Protein AF-0000000081037893 (afdb_homodimer)

Radius of gyration: 41.11 Å; Cα contacts (8 Å, |Δi|>4): 309; chains: 2; bounding box: 49×208×47 Å

Foldseek 3Di:
DQPQFWDDWDKDDDPAQKIWIWTWGADPVGWIKIKIKIWGQDPVRDIDIDIDIGTRVCVVVVVVVVVVVVVVVVVVVVVVVVVVVVVPPPPPPPPPPDPPPDPPPPCPPPPVPPPPDDDD/DQPQFWDDWDKDDDPAQKIWIWTWGADPVGWIKIKIKIWGQDPVRDIDIDIDIGTRVCVVVVVVVVVVVVVVVVVVVVVVVVVVVVVVPPPPPPPPPPPPPPPDDDDPVPPPPPPDDPPD

Structure (mmCIF, N/CA/C/O backbone):
data_AF-0000000081037893-model_v1
#
loop_
_entity.id
_entity.type
_entity.pdbx_description
1 polymer 'Uncharacterized protein'
#
loop_
_atom_site.group_PDB
_atom_site.id
_atom_site.type_symbol
_atom_site.label_atom_id
_atom_site.label_alt_id
_atom_site.label_comp_id
_atom_site.label_asym_id
_atom_site.label_entity_id
_atom_site.label_seq_id
_atom_site.pdbx_PDB_ins_code
_atom_site.Cartn_x
_atom_site.Cartn_y
_atom_site.Cartn_z
_atom_site.occupancy
_atom_site.B_iso_or_equiv
_atom_site.auth_seq_id
_atom_site.auth_comp_id
_atom_site.auth_asym_id
_atom_site.auth_atom_id
_atom_site.pdbx_PDB_model_num
ATOM 1 N N . MET A 1 1 ? 4.414 2.291 23.469 1 30.8 1 MET A N 1
ATOM 2 C CA . MET A 1 1 ? 4.348 3.744 23.328 1 30.8 1 MET A CA 1
ATOM 3 C C . MET A 1 1 ? 4.543 4.16 21.875 1 30.8 1 MET A C 1
ATOM 5 O O . MET A 1 1 ? 5.461 3.678 21.203 1 30.8 1 MET A O 1
ATOM 9 N N . GLY A 1 2 ? 3.551 4.484 21.078 1 44.28 2 GLY A N 1
ATOM 10 C CA . GLY A 1 2 ? 3.809 4.953 19.719 1 44.28 2 GLY A CA 1
ATOM 11 C C . GLY A 1 2 ? 4.914 5.992 19.656 1 44.28 2 GLY A C 1
ATOM 12 O O . GLY A 1 2 ? 5.125 6.746 20.609 1 44.28 2 GLY A O 1
ATOM 13 N N . GLU A 1 3 ? 6.086 5.695 19.219 1 54.44 3 GLU A N 1
ATOM 14 C CA . GLU A 1 3 ? 7.113 6.73 19.125 1 54.44 3 GLU A CA 1
ATOM 15 C C . GLU A 1 3 ? 6.5 8.086 18.781 1 54.44 3 GLU A C 1
ATOM 17 O O . GLU A 1 3 ? 5.398 8.156 18.234 1 54.44 3 GLU A O 1
ATOM 22 N N . ARG A 1 4 ? 6.973 9.211 19.266 1 65.31 4 ARG A N 1
ATOM 23 C CA . ARG A 1 4 ? 6.441 10.531 18.969 1 65.31 4 ARG A CA 1
ATOM 24 C C . ARG A 1 4 ? 6.07 10.656 17.5 1 65.31 4 ARG A C 1
ATOM 26 O O . ARG A 1 4 ? 6.836 10.242 16.625 1 65.31 4 ARG A O 1
ATOM 33 N N . GLY A 1 5 ? 4.785 10.656 17.297 1 88.81 5 GLY A N 1
ATOM 34 C CA . GLY A 1 5 ? 4.305 10.93 15.945 1 88.81 5 GLY A CA 1
ATOM 35 C C . GLY A 1 5 ? 3.549 9.766 15.336 1 88.81 5 GLY A C 1
ATOM 36 O O . GLY A 1 5 ? 2.922 9.906 14.281 1 88.81 5 GLY A O 1
ATOM 37 N N . GLU A 1 6 ? 3.758 8.531 16.078 1 95.69 6 GLU A N 1
ATOM 38 C CA . GLU A 1 6 ? 2.969 7.41 15.578 1 95.69 6 GLU A CA 1
ATOM 39 C C . GLU A 1 6 ? 1.58 7.387 16.219 1 95.69 6 GLU A C 1
ATOM 41 O O . GLU A 1 6 ? 1.451 7.277 17.438 1 95.69 6 GLU A O 1
ATOM 46 N N . VAL A 1 7 ? 0.557 7.375 15.391 1 97.31 7 VAL A N 1
ATOM 47 C CA . VAL A 1 7 ? -0.834 7.5 15.812 1 97.31 7 VAL A CA 1
ATOM 48 C C . VAL A 1 7 ? -1.487 6.121 15.852 1 97.31 7 VAL A C 1
ATOM 50 O O . VAL A 1 7 ? -2.369 5.867 16.672 1 97.31 7 VAL A O 1
ATOM 53 N N . TYR A 1 8 ? -1.203 5.312 15.023 1 98.12 8 TYR A N 1
ATOM 54 C CA . TYR A 1 8 ? -1.79 3.992 14.828 1 98.12 8 TYR A CA 1
ATOM 55 C C . TYR A 1 8 ? -0.774 3.027 14.227 1 98.12 8 TYR A C 1
ATOM 57 O O . TYR A 1 8 ? 0.026 3.41 13.375 1 98.12 8 TYR A O 1
ATOM 65 N N . SER A 1 9 ? -0.751 1.793 14.68 1 98.62 9 SER A N 1
ATOM 66 C CA . SER A 1 9 ? 0.096 0.743 14.125 1 98.62 9 SER A CA 1
ATOM 67 C C . SER A 1 9 ? -0.577 -0.622 14.227 1 98.62 9 SER A C 1
ATOM 69 O O . SER A 1 9 ? -1.165 -0.955 15.258 1 98.62 9 SER A O 1
ATOM 71 N N . ASP A 1 10 ? -0.542 -1.354 13.172 1 98.56 10 ASP A N 1
ATOM 72 C CA . ASP A 1 10 ? -1.015 -2.736 13.133 1 98.56 10 ASP A CA 1
ATOM 73 C C . ASP A 1 10 ? -0.131 -3.594 12.227 1 98.56 10 ASP A C 1
ATOM 75 O O . ASP A 1 10 ? 0.646 -3.066 11.43 1 98.56 10 ASP A O 1
ATOM 79 N N . LYS A 1 11 ? -0.185 -4.891 12.461 1 98.75 11 LYS A N 1
ATOM 80 C CA . LYS A 1 11 ? 0.64 -5.812 11.68 1 98.75 11 LYS A CA 1
ATOM 81 C C . LYS A 1 11 ? -0.178 -7 11.188 1 98.75 11 LYS A C 1
ATOM 83 O O . LYS A 1 11 ? -1.122 -7.43 11.859 1 98.75 11 LYS A O 1
ATOM 88 N N . LEU A 1 12 ? 0.103 -7.461 10.031 1 98.88 12 LEU A N 1
ATOM 89 C CA . LEU A 1 12 ? -0.442 -8.688 9.469 1 98.88 12 LEU A CA 1
ATOM 90 C C . LEU A 1 12 ? 0.66 -9.719 9.234 1 98.88 12 LEU A C 1
ATOM 92 O O . LEU A 1 12 ? 1.46 -9.578 8.305 1 98.88 12 LEU A O 1
ATOM 96 N N . PHE A 1 13 ? 0.697 -10.766 10.102 1 98.62 13 PHE A N 1
ATOM 97 C CA . PHE A 1 13 ? 1.554 -11.922 9.852 1 98.62 13 PHE A CA 1
ATOM 98 C C . PHE A 1 13 ? 0.928 -12.844 8.812 1 98.62 13 PHE A C 1
ATOM 100 O O . PHE A 1 13 ? -0.281 -13.086 8.836 1 98.62 13 PHE A O 1
ATOM 107 N N . THR A 1 14 ? 1.768 -13.234 7.883 1 98.62 14 THR A N 1
ATOM 108 C CA . THR A 1 14 ? 1.277 -14.172 6.875 1 98.62 14 THR A CA 1
ATOM 109 C C . THR A 1 14 ? 1.948 -15.531 7.027 1 98.62 14 THR A C 1
ATOM 111 O O . THR A 1 14 ? 2.883 -15.688 7.816 1 98.62 14 THR A O 1
ATOM 114 N N . ASN A 1 15 ? 1.412 -16.516 6.336 1 97.12 15 ASN A N 1
ATOM 115 C CA . ASN A 1 15 ? 2.041 -17.828 6.312 1 97.12 15 ASN A CA 1
ATOM 116 C C . ASN A 1 15 ? 3.188 -17.891 5.305 1 97.12 15 ASN A C 1
ATOM 118 O O . ASN A 1 15 ? 3.586 -18.969 4.871 1 97.12 15 ASN A O 1
ATOM 122 N N . SER A 1 16 ? 3.66 -16.75 4.887 1 97.06 16 SER A N 1
ATOM 123 C CA . SER A 1 16 ? 4.797 -16.609 3.979 1 97.06 16 SER A CA 1
ATOM 124 C C . SER A 1 16 ? 5.938 -15.852 4.641 1 97.06 16 SER A C 1
ATOM 126 O O . SER A 1 16 ? 5.922 -15.617 5.852 1 97.06 16 SER A O 1
ATOM 128 N N . ASP A 1 17 ? 6.906 -15.516 3.883 1 98.12 17 ASP A N 1
ATOM 129 C CA . ASP A 1 17 ? 8.078 -14.789 4.367 1 98.12 17 ASP A CA 1
ATOM 130 C C . ASP A 1 17 ? 7.793 -13.297 4.477 1 98.12 17 ASP A C 1
ATOM 132 O O . ASP A 1 17 ? 8.703 -12.5 4.719 1 98.12 17 ASP A O 1
ATOM 136 N N . ARG A 1 18 ? 6.512 -12.961 4.355 1 98.62 18 ARG A N 1
ATOM 137 C CA . ARG A 1 18 ? 6.18 -11.539 4.336 1 98.62 18 ARG A CA 1
ATOM 138 C C . ARG A 1 18 ? 5.34 -11.156 5.551 1 98.62 18 ARG A C 1
ATOM 140 O O . ARG A 1 18 ? 4.477 -11.922 5.98 1 98.62 18 ARG A O 1
ATOM 147 N N . THR A 1 19 ? 5.629 -10.078 6.145 1 98.88 19 THR A N 1
ATOM 148 C CA . THR A 1 19 ? 4.824 -9.375 7.141 1 98.88 19 THR A CA 1
ATOM 149 C C . THR A 1 19 ? 4.488 -7.965 6.668 1 98.88 19 THR A C 1
ATOM 151 O O . THR A 1 19 ? 5.332 -7.285 6.074 1 98.88 19 THR A O 1
ATOM 154 N N . TYR A 1 20 ? 3.223 -7.539 6.891 1 98.94 20 TYR A N 1
ATOM 155 C CA . TYR A 1 20 ? 2.82 -6.195 6.504 1 98.94 20 TYR A CA 1
ATOM 156 C C . TYR A 1 20 ? 2.578 -5.324 7.73 1 98.94 20 TYR A C 1
ATOM 158 O O . TYR A 1 20 ? 2.074 -5.801 8.75 1 98.94 20 TYR A O 1
ATOM 166 N N . PHE A 1 21 ? 2.984 -4.074 7.578 1 98.94 21 PHE A N 1
ATOM 167 C CA . PHE A 1 21 ? 2.74 -3.08 8.617 1 98.94 21 PHE A CA 1
ATOM 168 C C . PHE A 1 21 ? 1.901 -1.928 8.078 1 98.94 21 PHE A C 1
ATOM 170 O O . PHE A 1 21 ? 2.119 -1.464 6.961 1 98.94 21 PHE A O 1
ATOM 177 N N . PHE A 1 22 ? 0.977 -1.531 8.867 1 98.94 22 PHE A N 1
ATOM 178 C CA . PHE A 1 22 ? 0.094 -0.405 8.586 1 98.94 22 PHE A CA 1
ATOM 179 C C . PHE 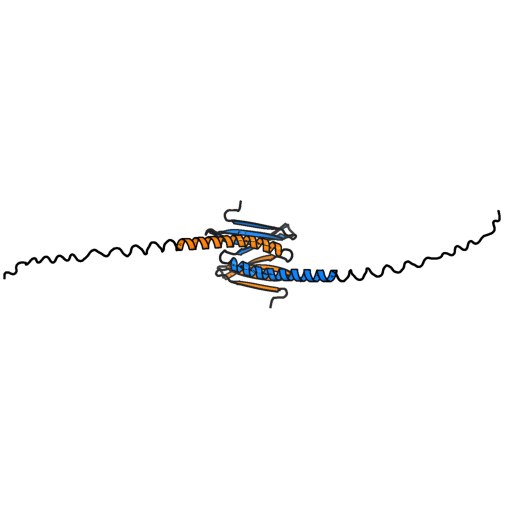A 1 22 ? 0.214 0.66 9.672 1 98.94 22 PHE A C 1
ATOM 181 O O . PHE A 1 22 ? -0.22 0.451 10.805 1 98.94 22 PHE A O 1
ATOM 188 N N . ASN A 1 23 ? 0.806 1.761 9.281 1 98.75 23 ASN A N 1
ATOM 189 C CA . ASN A 1 23 ? 1.076 2.807 10.266 1 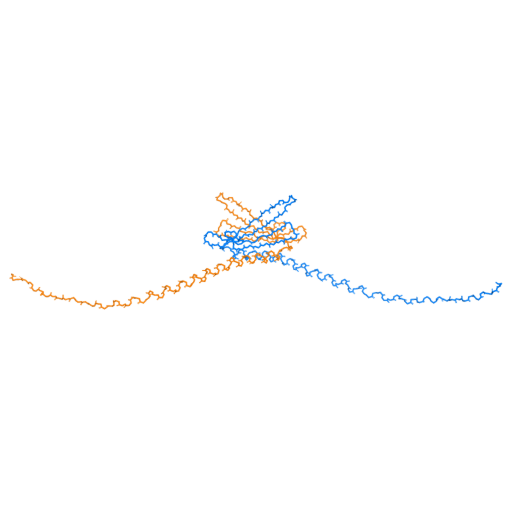98.75 23 ASN A CA 1
ATOM 190 C C . ASN A 1 23 ? 0.415 4.125 9.867 1 98.75 23 ASN A C 1
ATOM 192 O O . ASN A 1 23 ? 0.372 4.477 8.688 1 98.75 23 ASN A O 1
ATOM 196 N N . VAL A 1 24 ? -0.113 4.758 10.844 1 98.88 24 VAL A N 1
ATOM 197 C CA . VAL A 1 24 ? -0.521 6.152 10.695 1 98.88 24 VAL A CA 1
ATOM 198 C C . VAL A 1 24 ? 0.352 7.039 11.578 1 98.88 24 VAL A C 1
ATOM 200 O O . VAL A 1 24 ? 0.516 6.77 12.773 1 98.88 24 VAL A O 1
ATOM 203 N N . LYS A 1 25 ? 0.886 8.008 10.969 1 98.25 25 LYS A N 1
ATOM 204 C CA . LYS A 1 25 ? 1.773 8.93 11.672 1 98.25 25 LYS A CA 1
ATOM 205 C C . LYS A 1 25 ? 1.294 10.375 11.531 1 98.25 25 LYS A C 1
ATOM 207 O O . LYS A 1 25 ? 0.466 10.672 10.664 1 98.25 25 LYS A O 1
ATOM 212 N N . GLU A 1 26 ? 1.78 11.18 12.445 1 97.56 26 GLU A N 1
ATOM 213 C CA . GLU A 1 26 ? 1.481 12.609 12.438 1 97.56 26 GLU A CA 1
ATOM 214 C C . GLU A 1 26 ? 2.723 13.43 12.102 1 97.56 26 GLU A C 1
ATOM 216 O O . GLU A 1 26 ? 3.795 13.211 12.672 1 97.56 26 GLU A O 1
ATOM 221 N N . ASN A 1 27 ? 2.539 14.344 11.141 1 95.19 27 ASN A N 1
ATOM 222 C CA . ASN A 1 27 ? 3.674 15.211 10.828 1 95.19 27 ASN A CA 1
ATOM 223 C C . ASN A 1 27 ? 3.709 16.438 11.727 1 95.19 27 ASN A C 1
ATOM 225 O O . ASN A 1 27 ? 2.91 16.547 12.656 1 95.19 27 ASN A O 1
ATOM 229 N N . ARG A 1 28 ? 4.613 17.312 11.508 1 94.38 28 ARG A N 1
ATOM 230 C CA . ARG A 1 28 ? 4.824 18.469 12.383 1 94.38 28 ARG A CA 1
ATOM 231 C C . ARG A 1 28 ? 3.635 19.422 12.328 1 94.38 28 ARG A C 1
ATOM 233 O O . ARG A 1 28 ? 3.361 20.141 13.289 1 94.38 28 ARG A O 1
ATOM 240 N N . LYS A 1 29 ? 2.924 19.484 11.219 1 93.88 29 LYS A N 1
ATOM 241 C CA . LYS A 1 29 ? 1.782 20.375 11.031 1 93.88 29 LYS A CA 1
ATOM 242 C C . LYS A 1 29 ? 0.524 19.797 11.672 1 93.88 29 LYS A C 1
ATOM 244 O O . LYS A 1 29 ? -0.505 20.469 11.75 1 93.88 29 LYS A O 1
ATOM 249 N N . GLY A 1 30 ? 0.563 18.578 12.008 1 93.94 30 GLY A N 1
ATOM 250 C CA . GLY A 1 30 ? -0.59 17.938 12.617 1 93.94 30 GLY A CA 1
ATOM 251 C C . GLY A 1 30 ? -1.394 17.109 11.641 1 93.94 30 GLY A C 1
ATOM 252 O O . GLY A 1 30 ? -2.451 16.578 11.992 1 93.94 30 GLY A O 1
ATOM 253 N N . ASP A 1 31 ? -0.868 17.062 10.398 1 96.12 31 ASP A N 1
ATOM 254 C CA . ASP A 1 31 ? -1.532 16.219 9.422 1 96.12 31 ASP A CA 1
ATOM 255 C C . ASP A 1 31 ? -1.168 14.75 9.633 1 96.12 31 ASP A C 1
ATOM 257 O O . ASP A 1 31 ? -0.036 14.43 10 1 96.12 31 ASP A O 1
ATOM 261 N N . TYR A 1 32 ? -2.139 13.859 9.352 1 97.88 32 TYR A N 1
ATOM 262 C CA . TYR A 1 32 ? -1.885 12.43 9.422 1 97.88 32 TYR A CA 1
ATOM 263 C C . TYR A 1 32 ? -1.471 11.883 8.062 1 97.88 32 TYR A C 1
ATOM 265 O O . TYR A 1 32 ? -1.873 12.414 7.023 1 97.88 32 TYR A O 1
ATOM 273 N N . PHE A 1 33 ? -0.646 10.867 8.055 1 98.31 33 PHE A N 1
ATOM 274 C CA . PHE A 1 33 ? -0.359 10.18 6.801 1 98.31 33 PHE A CA 1
ATOM 275 C C . PHE A 1 33 ? -0.223 8.68 7.027 1 98.31 33 PHE A C 1
ATOM 277 O O . PHE A 1 33 ? 0.065 8.234 8.141 1 98.31 33 PHE A O 1
ATOM 284 N N . LEU A 1 34 ? -0.446 7.957 6.012 1 98.88 34 LEU A N 1
ATOM 285 C CA . LEU A 1 34 ? -0.428 6.5 5.984 1 98.88 34 LEU A CA 1
ATOM 286 C C . LEU A 1 34 ? 0.923 5.98 5.504 1 98.88 34 LEU A C 1
ATOM 288 O O . LEU A 1 34 ? 1.479 6.492 4.527 1 98.88 34 LEU A O 1
ATOM 292 N N . ASN A 1 35 ? 1.488 5 6.215 1 98.88 35 ASN A N 1
ATOM 293 C CA . ASN A 1 35 ? 2.682 4.254 5.832 1 98.88 35 ASN A CA 1
ATOM 294 C C . ASN A 1 35 ? 2.4 2.756 5.742 1 98.88 35 ASN A C 1
ATOM 296 O O . ASN A 1 35 ? 2.041 2.125 6.738 1 98.88 35 ASN A O 1
ATOM 300 N N . ILE A 1 36 ? 2.457 2.197 4.543 1 98.94 36 ILE A N 1
ATOM 301 C CA . ILE A 1 36 ? 2.281 0.774 4.277 1 98.94 36 ILE A CA 1
ATOM 302 C C . ILE A 1 36 ? 3.643 0.122 4.047 1 98.94 36 ILE A C 1
ATOM 304 O O . ILE A 1 36 ? 4.395 0.536 3.16 1 98.94 36 ILE A O 1
ATOM 308 N N . VAL A 1 37 ? 3.949 -0.919 4.867 1 98.94 37 VAL A N 1
ATOM 309 C CA . VAL A 1 37 ? 5.266 -1.539 4.758 1 98.94 37 VAL A CA 1
ATOM 310 C C . VAL A 1 37 ? 5.113 -3.033 4.48 1 98.94 37 VAL A C 1
ATOM 312 O O . VAL A 1 37 ? 4.281 -3.703 5.102 1 98.94 37 VAL A O 1
ATOM 315 N N . GLU A 1 38 ? 5.816 -3.49 3.529 1 98.94 38 GLU A N 1
ATOM 316 C CA . GLU A 1 38 ? 6.082 -4.914 3.334 1 98.94 38 GLU A CA 1
ATOM 317 C C . GLU A 1 38 ? 7.473 -5.289 3.838 1 98.94 38 GLU A C 1
ATOM 319 O O . GLU A 1 38 ? 8.469 -4.699 3.424 1 98.94 38 GLU A O 1
ATOM 324 N N . SER A 1 39 ? 7.52 -6.227 4.789 1 98.88 39 SER A N 1
ATOM 325 C CA . SER A 1 39 ? 8.781 -6.781 5.273 1 98.88 39 SER A CA 1
ATOM 326 C C . SER A 1 39 ? 8.945 -8.234 4.844 1 98.88 39 SER A C 1
ATOM 328 O O . SER A 1 39 ? 8.195 -9.109 5.289 1 98.88 39 SER A O 1
ATOM 330 N N . LYS A 1 40 ? 9.922 -8.453 4.012 1 98.69 40 LYS A N 1
ATOM 331 C CA . LYS A 1 40 ? 10.18 -9.797 3.482 1 98.69 40 LYS A CA 1
ATOM 332 C C . LYS A 1 40 ? 11.445 -10.391 4.09 1 98.69 40 LYS A C 1
ATOM 334 O O . LYS A 1 40 ? 12.523 -9.812 3.984 1 98.69 40 LYS A O 1
ATOM 339 N N . ARG A 1 41 ? 11.305 -11.469 4.703 1 98.38 41 ARG A N 1
ATOM 340 C CA . ARG A 1 41 ? 12.469 -12.195 5.219 1 98.38 41 ARG A CA 1
ATOM 341 C C . ARG A 1 41 ? 13.164 -12.969 4.105 1 98.38 41 ARG A C 1
ATOM 343 O O . ARG A 1 41 ? 12.539 -13.781 3.418 1 98.38 41 ARG A O 1
ATOM 350 N N . ASN A 1 42 ? 14.477 -12.703 3.922 1 97.56 42 ASN A N 1
ATOM 351 C CA . ASN A 1 42 ? 15.219 -13.422 2.893 1 97.56 42 ASN A CA 1
ATOM 352 C C . ASN A 1 42 ? 15.758 -14.758 3.414 1 97.56 42 ASN A C 1
ATOM 354 O O . ASN A 1 42 ? 15.617 -15.062 4.598 1 97.56 42 ASN A O 1
ATOM 358 N N . VAL A 1 43 ? 16.359 -15.508 2.529 1 95.88 43 VAL A N 1
ATOM 359 C CA . VAL A 1 43 ? 16.844 -16.844 2.838 1 95.88 43 VAL A CA 1
ATOM 360 C C . VAL A 1 43 ? 17.938 -16.766 3.908 1 95.88 43 VAL A C 1
ATOM 362 O O . VAL A 1 43 ? 18.062 -17.672 4.738 1 95.88 43 VAL A O 1
ATOM 365 N N . ASN A 1 44 ? 18.688 -15.68 3.945 1 96.75 44 ASN A N 1
ATOM 366 C CA . ASN A 1 44 ? 19.781 -15.508 4.898 1 96.75 44 ASN A CA 1
ATOM 367 C C . ASN A 1 44 ? 19.281 -14.984 6.238 1 96.75 44 ASN A C 1
ATOM 369 O O . ASN A 1 44 ? 20.062 -14.758 7.16 1 96.75 44 ASN A O 1
ATOM 373 N N . GLY A 1 45 ? 18.031 -14.711 6.348 1 96.25 45 GLY A N 1
ATOM 374 C CA . GLY A 1 45 ? 17.453 -14.258 7.602 1 96.25 45 GLY A CA 1
ATOM 375 C C . GLY A 1 45 ? 17.344 -12.75 7.691 1 96.25 45 GLY A C 1
ATOM 376 O O . GLY A 1 45 ? 16.781 -12.219 8.664 1 96.25 45 GLY A O 1
ATOM 377 N N . ASP A 1 46 ? 17.891 -12.117 6.617 1 97.94 46 ASP A N 1
ATOM 378 C CA . ASP A 1 46 ? 17.781 -10.664 6.57 1 97.94 46 ASP A CA 1
ATOM 379 C C . ASP A 1 46 ? 16.406 -10.242 6.055 1 97.94 46 ASP A C 1
ATOM 381 O O . ASP A 1 46 ? 15.695 -11.031 5.434 1 97.94 46 ASP A O 1
ATOM 385 N N . PHE A 1 47 ? 16.031 -9.055 6.387 1 98.44 47 PHE A N 1
ATOM 386 C CA . PHE A 1 47 ? 14.734 -8.547 5.957 1 98.44 47 PHE A CA 1
ATOM 387 C C . PHE A 1 47 ? 14.898 -7.465 4.898 1 98.44 47 PHE A C 1
ATOM 389 O O . PHE A 1 47 ? 15.781 -6.613 5.004 1 98.44 47 PHE A O 1
ATOM 396 N N . GLU A 1 48 ? 14.102 -7.609 3.879 1 98.31 48 GLU A N 1
ATOM 397 C CA . GLU A 1 48 ? 13.922 -6.547 2.895 1 98.31 48 GLU A CA 1
ATOM 398 C C . GLU A 1 48 ? 12.617 -5.785 3.131 1 98.31 48 GLU A C 1
ATOM 400 O O . GLU A 1 48 ? 11.547 -6.391 3.201 1 98.31 48 GLU A O 1
ATOM 405 N N . ARG A 1 49 ? 12.773 -4.477 3.244 1 98.56 49 ARG A N 1
ATOM 406 C CA . ARG A 1 49 ? 11.594 -3.676 3.559 1 98.56 49 ARG A CA 1
ATOM 407 C C . ARG A 1 49 ? 11.234 -2.748 2.402 1 98.56 49 ARG A C 1
ATOM 409 O O . ARG A 1 49 ? 12.117 -2.135 1.796 1 98.56 49 ARG A O 1
ATOM 416 N N . HIS A 1 50 ? 10.016 -2.73 2.047 1 98.75 50 HIS A N 1
ATOM 417 C CA . HIS A 1 50 ? 9.398 -1.853 1.057 1 98.75 50 HIS A CA 1
ATOM 418 C C . HIS A 1 50 ? 8.305 -0.996 1.684 1 98.75 50 HIS A C 1
ATOM 420 O O . HIS A 1 50 ? 7.434 -1.513 2.383 1 98.75 50 HIS A O 1
ATOM 426 N N . SER A 1 51 ? 8.375 0.284 1.454 1 98.81 51 SER A N 1
ATOM 427 C CA . SER A 1 51 ? 7.531 1.229 2.184 1 98.81 51 SER A CA 1
ATOM 428 C C . SER A 1 51 ? 6.871 2.227 1.237 1 98.81 51 SER A C 1
ATOM 430 O O . SER A 1 51 ? 7.547 2.85 0.415 1 98.81 51 SER A O 1
ATOM 432 N N . VAL A 1 52 ? 5.543 2.381 1.422 1 98.88 52 VAL A N 1
ATOM 433 C CA . VAL A 1 52 ? 4.75 3.34 0.658 1 98.88 52 VAL A CA 1
ATOM 434 C C . VAL A 1 52 ? 4.113 4.355 1.604 1 98.88 52 VAL A C 1
ATOM 436 O O . VAL A 1 52 ? 3.553 3.98 2.637 1 98.88 52 VAL A O 1
ATOM 439 N N . PHE A 1 53 ? 4.168 5.629 1.169 1 98.81 53 PHE A N 1
ATOM 440 C CA . PHE A 1 53 ? 3.57 6.695 1.964 1 98.81 53 PHE A CA 1
ATOM 441 C C . PHE A 1 53 ? 2.393 7.32 1.229 1 98.81 53 PHE A C 1
ATOM 443 O O . PHE A 1 53 ? 2.457 7.547 0.019 1 98.81 53 PHE A O 1
ATOM 450 N N . VAL A 1 54 ? 1.297 7.633 1.984 1 98.88 54 VAL A N 1
ATOM 451 C CA . VAL A 1 54 ? 0.136 8.352 1.465 1 98.88 54 VAL A CA 1
ATOM 452 C C . VAL A 1 54 ? -0.233 9.492 2.408 1 98.88 54 VAL A C 1
ATOM 454 O O . VAL A 1 54 ? -0.51 9.266 3.59 1 98.88 54 VAL A O 1
ATOM 457 N N . TYR A 1 55 ? -0.274 10.656 1.858 1 98.31 55 TYR A N 1
ATOM 458 C CA . TYR A 1 55 ? -0.513 11.828 2.689 1 98.31 55 TYR A CA 1
ATOM 459 C C . TYR A 1 55 ? -2.004 12.133 2.787 1 98.31 55 TYR A C 1
ATOM 461 O O . TYR A 1 55 ? -2.799 11.633 1.988 1 98.31 55 TYR A O 1
ATOM 469 N N . GLU A 1 56 ? -2.275 12.945 3.688 1 98.12 56 GLU A N 1
ATOM 470 C CA . GLU A 1 56 ? -3.641 13.195 4.133 1 98.12 56 GLU A CA 1
ATOM 471 C C . GLU A 1 56 ? -4.535 13.602 2.969 1 98.12 56 GLU A C 1
ATOM 473 O O . GLU A 1 56 ? -5.645 13.086 2.816 1 98.12 56 GLU A O 1
ATOM 478 N N . GLU A 1 57 ? -4.062 14.5 2.113 1 97.31 57 GLU A N 1
ATOM 479 C CA . GLU A 1 57 ? -4.871 15.094 1.056 1 97.31 57 GLU A CA 1
ATOM 480 C C . GLU A 1 57 ? -5.199 14.078 -0.031 1 97.31 57 GLU A C 1
ATOM 482 O O . GLU A 1 57 ? -6.086 14.305 -0.857 1 97.31 57 GLU A O 1
ATOM 487 N N . ASN A 1 58 ? -4.539 12.922 -0.012 1 98.62 58 ASN A N 1
ATOM 488 C CA . ASN A 1 58 ? -4.715 11.945 -1.085 1 98.62 58 ASN A CA 1
ATOM 489 C C . ASN A 1 58 ? -5.406 10.68 -0.587 1 98.62 58 ASN A C 1
ATOM 491 O O . ASN A 1 58 ? -5.633 9.75 -1.359 1 98.62 58 ASN A O 1
ATOM 495 N N . ILE A 1 59 ? -5.82 10.609 0.645 1 98.81 59 ILE A N 1
ATOM 496 C CA . ILE A 1 59 ? -6.219 9.359 1.295 1 98.81 59 ILE A CA 1
ATOM 497 C C . ILE A 1 59 ? -7.492 8.828 0.645 1 98.81 59 ILE A C 1
ATOM 499 O O . ILE A 1 59 ? -7.617 7.621 0.416 1 98.81 59 ILE A O 1
ATOM 503 N N . GLU A 1 60 ? -8.422 9.703 0.326 1 98.5 60 GLU A N 1
ATOM 504 C CA . GLU A 1 60 ? -9.711 9.25 -0.196 1 98.5 60 GLU A CA 1
ATOM 505 C C . GLU A 1 60 ? -9.562 8.672 -1.602 1 98.5 60 GLU A C 1
ATOM 507 O O . GLU A 1 60 ? -10.062 7.586 -1.886 1 98.5 60 GLU A O 1
ATOM 512 N N . GLU A 1 61 ? -8.883 9.469 -2.449 1 98.81 61 GLU A N 1
ATOM 513 C CA . GLU A 1 61 ? -8.695 8.984 -3.814 1 98.81 61 GLU A CA 1
ATOM 514 C C . GLU A 1 61 ? -7.82 7.738 -3.842 1 98.81 61 GLU A C 1
ATOM 516 O O . GLU A 1 61 ? -8.07 6.816 -4.621 1 98.81 61 GLU A O 1
ATOM 521 N N . PHE A 1 62 ? -6.766 7.695 -2.936 1 98.94 62 PHE A N 1
ATOM 522 C CA . PHE A 1 62 ? -5.922 6.512 -2.812 1 98.94 62 PHE A CA 1
ATOM 523 C C . PHE A 1 62 ? -6.75 5.289 -2.438 1 98.94 62 PHE A C 1
ATOM 525 O O . PHE A 1 62 ? -6.648 4.242 -3.08 1 98.94 62 PHE A O 1
ATOM 532 N N . GLU A 1 63 ? -7.582 5.387 -1.464 1 98.94 63 GLU A N 1
ATOM 533 C CA . GLU A 1 63 ? -8.445 4.297 -1.013 1 98.94 63 GLU A CA 1
ATOM 534 C C . GLU A 1 63 ? -9.32 3.781 -2.148 1 98.94 63 GLU A C 1
ATOM 536 O O . GLU A 1 63 ? -9.406 2.572 -2.375 1 98.94 63 GLU A O 1
ATOM 541 N N . SER A 1 64 ? -9.969 4.742 -2.785 1 98.88 64 SER A N 1
ATOM 542 C CA . SER A 1 64 ? -10.898 4.375 -3.846 1 98.88 64 SER A CA 1
ATOM 543 C C . SER A 1 64 ? -10.203 3.578 -4.941 1 98.88 64 SER A C 1
ATOM 545 O O . SER A 1 64 ? -10.695 2.527 -5.359 1 98.88 64 SER A O 1
ATOM 547 N N . ASN A 1 65 ? -9.031 4.078 -5.414 1 98.94 65 ASN A N 1
ATOM 548 C CA . ASN A 1 65 ? -8.281 3.385 -6.457 1 98.94 65 ASN A CA 1
ATOM 549 C C . ASN A 1 65 ? -7.789 2.021 -5.984 1 98.94 65 ASN A C 1
ATOM 551 O O . ASN A 1 65 ? -7.867 1.036 -6.719 1 98.94 65 ASN A O 1
ATOM 555 N N . LEU A 1 66 ? -7.348 1.969 -4.773 1 98.94 66 LEU A N 1
ATOM 556 C CA . LEU A 1 66 ? -6.832 0.723 -4.215 1 98.94 66 LEU A CA 1
ATOM 557 C C . LEU A 1 66 ? -7.938 -0.324 -4.113 1 98.94 66 LEU A C 1
ATOM 559 O O . LEU A 1 66 ? -7.727 -1.488 -4.461 1 98.94 66 LEU A O 1
ATOM 563 N N . LEU A 1 67 ? -9.125 0.065 -3.67 1 98.88 67 LEU A N 1
ATOM 564 C CA . LEU A 1 67 ? -10.234 -0.868 -3.482 1 98.88 67 LEU A CA 1
ATOM 565 C C . LEU A 1 67 ? -10.711 -1.416 -4.824 1 98.88 67 LEU A C 1
ATOM 567 O O . LEU A 1 67 ? -11.141 -2.57 -4.91 1 98.88 67 LEU A O 1
ATOM 571 N N . ARG A 1 68 ? -10.609 -0.603 -5.863 1 98.81 68 ARG A N 1
ATOM 572 C CA . ARG A 1 68 ? -10.93 -1.113 -7.191 1 98.81 68 ARG A CA 1
ATOM 573 C C . ARG A 1 68 ? -9.977 -2.232 -7.598 1 98.81 68 ARG A C 1
ATOM 575 O O . ARG A 1 68 ? -10.414 -3.273 -8.102 1 98.81 68 ARG A O 1
ATOM 582 N N . ALA A 1 69 ? -8.648 -2.02 -7.355 1 98.88 69 ALA A N 1
ATOM 583 C CA . ALA A 1 69 ? -7.668 -3.049 -7.68 1 98.88 69 ALA A CA 1
ATOM 584 C C . ALA A 1 69 ? -7.891 -4.305 -6.848 1 98.88 69 ALA A C 1
ATOM 586 O O . ALA A 1 69 ? -7.859 -5.422 -7.371 1 98.88 69 ALA A O 1
ATOM 587 N N . ILE A 1 70 ? -8.164 -4.145 -5.539 1 98.94 70 ILE A N 1
ATOM 588 C CA . ILE A 1 70 ? -8.375 -5.27 -4.633 1 98.94 70 ILE A CA 1
ATOM 589 C C . ILE A 1 70 ? -9.609 -6.059 -5.07 1 98.94 70 ILE A C 1
ATOM 591 O O . ILE A 1 70 ? -9.617 -7.293 -5.016 1 98.94 70 ILE A O 1
ATOM 595 N N . SER A 1 71 ? -10.656 -5.355 -5.566 1 98.75 71 SER A N 1
ATOM 596 C CA . SER A 1 71 ? -11.891 -6.004 -6.012 1 98.75 71 SER A CA 1
ATOM 597 C C . SER A 1 71 ? -11.625 -6.934 -7.191 1 98.75 71 SER A C 1
ATOM 599 O O . SER A 1 71 ? -12.289 -7.965 -7.336 1 98.75 71 SER A O 1
ATOM 601 N N . VAL A 1 72 ? -10.68 -6.574 -8.031 1 98.5 72 VAL A N 1
ATOM 602 C CA . VAL A 1 72 ? -10.312 -7.41 -9.172 1 98.5 72 VAL A CA 1
ATOM 603 C C . VAL A 1 72 ? -9.758 -8.742 -8.68 1 98.5 72 VAL A C 1
ATOM 605 O O . VAL A 1 72 ? -10.141 -9.805 -9.188 1 98.5 72 VAL A O 1
ATOM 608 N N . VAL A 1 73 ? -8.875 -8.711 -7.668 1 98.44 73 VAL A N 1
ATOM 609 C CA . VAL A 1 73 ? -8.297 -9.922 -7.105 1 98.44 73 VAL A CA 1
ATOM 610 C C . VAL A 1 73 ? -9.383 -10.758 -6.438 1 98.44 73 VAL A C 1
ATOM 612 O O . VAL A 1 73 ? -9.453 -11.969 -6.633 1 98.44 73 VAL A O 1
ATOM 615 N N . LYS A 1 74 ? -10.273 -10.125 -5.703 1 98.31 74 LYS A N 1
ATOM 616 C CA . LYS A 1 74 ? -11.305 -10.82 -4.934 1 98.31 74 LYS A CA 1
ATOM 617 C C . LYS A 1 74 ? -12.32 -11.484 -5.859 1 98.31 74 LYS A C 1
ATOM 619 O O . LYS A 1 74 ? -12.828 -12.562 -5.551 1 98.31 74 LYS A O 1
ATOM 624 N N . LYS A 1 75 ? -12.656 -10.852 -6.93 1 97.12 75 LYS A N 1
ATOM 625 C CA . LYS A 1 75 ? -13.57 -11.43 -7.902 1 97.12 75 LYS A CA 1
ATOM 626 C C . LYS A 1 75 ? -13.008 -12.719 -8.492 1 97.12 75 LYS A C 1
ATOM 628 O O . LYS A 1 75 ? -13.742 -13.688 -8.711 1 97.12 75 LYS A O 1
ATOM 633 N N . LYS A 1 76 ? -11.703 -12.68 -8.711 1 94.88 76 LYS A N 1
ATOM 634 C CA . LYS A 1 76 ? -11.031 -13.875 -9.203 1 94.88 76 LYS A CA 1
ATOM 635 C C . LYS A 1 76 ? -11.133 -15.016 -8.195 1 94.88 76 LYS A C 1
ATOM 637 O O . LYS A 1 76 ? -11.406 -16.156 -8.57 1 94.88 76 LYS A O 1
ATOM 642 N N . ILE A 1 77 ? -10.969 -14.773 -6.961 1 93.88 77 ILE A N 1
ATOM 643 C CA . ILE A 1 77 ? -11.008 -15.766 -5.891 1 93.88 77 ILE A CA 1
ATOM 644 C C . ILE A 1 77 ? -12.406 -16.375 -5.805 1 93.88 77 ILE A C 1
ATOM 646 O O . ILE A 1 77 ? -12.555 -17.594 -5.656 1 93.88 77 ILE A O 1
ATOM 650 N N . SER A 1 78 ? -13.406 -15.516 -5.891 1 92.75 78 SER A N 1
ATOM 651 C CA . SER A 1 78 ? -14.789 -15.961 -5.766 1 92.75 78 SER A CA 1
ATOM 652 C C . SER A 1 78 ? -15.188 -16.859 -6.93 1 92.75 78 SER A C 1
ATOM 654 O O . SER A 1 78 ? -15.984 -17.781 -6.762 1 92.75 78 SER A O 1
ATOM 656 N N . LYS A 1 79 ? -14.695 -16.625 -8.102 1 88.5 79 LYS A N 1
ATOM 657 C CA . LYS A 1 79 ? -15.016 -17.438 -9.273 1 88.5 79 LYS A CA 1
ATOM 658 C C . LYS A 1 79 ? -14.422 -18.828 -9.156 1 88.5 79 LYS A C 1
ATOM 660 O O . LYS A 1 79 ? -15.016 -19.812 -9.625 1 88.5 79 LYS A O 1
ATOM 665 N N . ASN A 1 80 ? -13.305 -18.922 -8.578 1 82.81 80 ASN A N 1
ATOM 666 C CA . ASN A 1 80 ? -12.664 -20.234 -8.398 1 82.81 80 ASN A CA 1
ATOM 667 C C . ASN A 1 80 ? -13.391 -21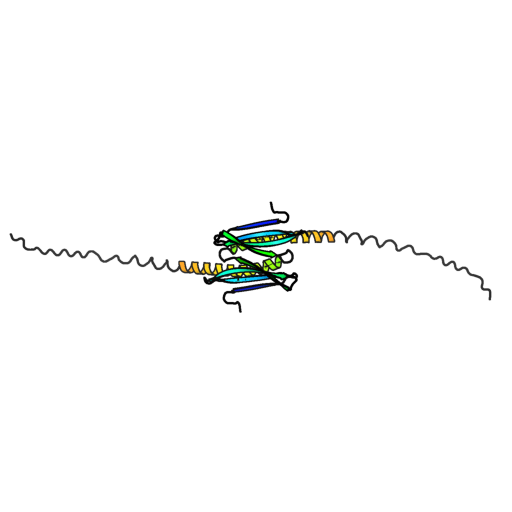.062 -7.348 1 82.81 80 ASN A C 1
ATOM 669 O O . ASN A 1 80 ? -13.367 -22.297 -7.406 1 82.81 80 ASN A O 1
ATOM 673 N N . SER A 1 81 ? -13.961 -20.438 -6.336 1 74.38 81 SER A N 1
ATOM 674 C CA . SER A 1 81 ? -14.672 -21.156 -5.293 1 74.38 81 SER A CA 1
ATOM 675 C C . SER A 1 81 ? -16 -21.719 -5.809 1 74.38 81 SER A C 1
ATOM 677 O O . SER A 1 81 ? -16.453 -22.766 -5.352 1 74.38 81 SER A O 1
ATOM 679 N N . VAL A 1 82 ? -16.672 -21.031 -6.68 1 66.81 82 VAL A N 1
ATOM 680 C CA . VAL A 1 82 ? -17.953 -21.484 -7.219 1 66.81 82 VAL A CA 1
ATOM 681 C C . VAL A 1 82 ? -17.734 -22.641 -8.172 1 66.81 82 VAL A C 1
ATOM 683 O O . VAL A 1 82 ? -18.5 -23.6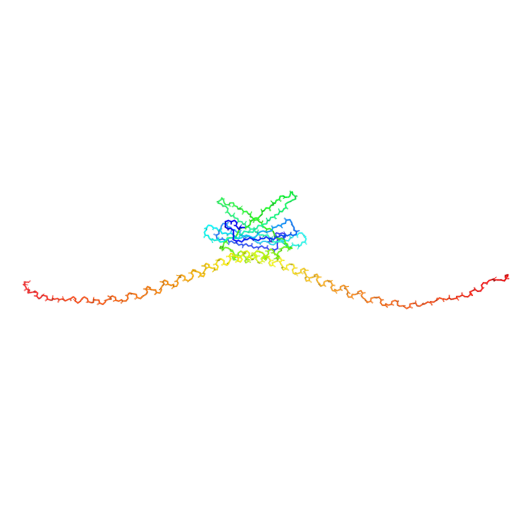09 -8.164 1 66.81 82 VAL A O 1
ATOM 686 N N . THR A 1 83 ? -16.703 -22.641 -8.898 1 61.28 83 THR A N 1
ATOM 687 C CA . THR A 1 83 ? -16.453 -23.703 -9.852 1 61.28 83 THR A CA 1
ATOM 688 C C . THR A 1 83 ? -15.969 -24.969 -9.133 1 61.28 83 THR A C 1
ATOM 690 O O . THR A 1 83 ? -16.141 -26.078 -9.641 1 61.28 83 THR A O 1
ATOM 693 N N . LYS A 1 84 ? -15.383 -24.781 -7.992 1 59.5 84 LYS A N 1
ATOM 694 C CA . LYS A 1 84 ? -14.922 -25.969 -7.277 1 59.5 84 LYS A CA 1
ATOM 695 C C . LYS A 1 84 ? -16.094 -26.703 -6.629 1 59.5 84 LYS A C 1
ATOM 697 O O . LYS A 1 84 ? -16.078 -27.938 -6.523 1 59.5 84 LYS A O 1
ATOM 702 N N . GLY A 1 85 ? -17.109 -25.984 -6.156 1 53.12 85 GLY A N 1
ATOM 703 C CA . GLY A 1 85 ? -18.266 -26.641 -5.559 1 53.12 85 GLY A CA 1
ATOM 704 C C . GLY A 1 85 ? -19.094 -27.422 -6.559 1 53.12 85 GLY A C 1
ATOM 705 O O . GLY A 1 85 ? -19.844 -28.312 -6.18 1 53.12 85 GLY A O 1
ATOM 706 N N . GLU A 1 86 ? -19.125 -27 -7.684 1 54.69 86 GLU A N 1
ATOM 707 C CA . GLU A 1 86 ? -20.031 -27.672 -8.609 1 54.69 86 GLU A CA 1
ATOM 708 C C . GLU A 1 86 ? -19.438 -29 -9.086 1 54.69 86 GLU A C 1
ATOM 710 O O . GLU A 1 86 ? -20.156 -29.844 -9.633 1 54.69 86 GLU A O 1
ATOM 715 N N . TYR A 1 87 ? -18.141 -29.125 -9.047 1 52.31 87 TYR A N 1
ATOM 716 C CA . TYR A 1 87 ? -17.594 -30.359 -9.57 1 52.31 87 TYR A CA 1
ATOM 717 C C . TYR A 1 87 ? -17.688 -31.484 -8.531 1 52.31 87 TYR A C 1
ATOM 719 O O . TYR A 1 87 ? -17.469 -32.656 -8.844 1 52.31 87 TYR A O 1
ATOM 727 N N . HIS A 1 88 ? -17.891 -31.109 -7.254 1 52.75 88 HIS A N 1
ATOM 728 C CA . HIS A 1 88 ? -17.922 -32.219 -6.301 1 52.75 88 HIS A CA 1
ATOM 729 C C . HIS A 1 88 ? -19.281 -32.906 -6.297 1 52.75 88 HIS A C 1
ATOM 731 O O . HIS A 1 88 ? -19.406 -34.031 -5.773 1 52.75 88 HIS A O 1
ATOM 737 N N . ASN A 1 89 ? -20.328 -32.312 -6.711 1 49.94 89 ASN A N 1
ATOM 738 C CA . ASN A 1 89 ? -21.609 -32.969 -6.449 1 49.94 89 ASN A CA 1
ATOM 739 C C . ASN A 1 89 ? -21.891 -34.062 -7.477 1 49.94 89 ASN A C 1
ATOM 741 O O . ASN A 1 89 ? -22.844 -34.844 -7.328 1 49.94 89 ASN A O 1
ATOM 745 N N . ASP A 1 90 ? -21.312 -33.906 -8.641 1 50.84 90 ASP A N 1
ATOM 746 C CA . ASP A 1 90 ? -21.922 -34.781 -9.633 1 50.84 90 ASP A CA 1
ATOM 747 C C . ASP A 1 90 ? -21.312 -36.188 -9.562 1 50.84 90 ASP A C 1
ATOM 749 O O . ASP A 1 90 ? -21.844 -37.125 -10.164 1 50.84 90 ASP A O 1
ATOM 753 N N . PHE A 1 91 ? -20.094 -36.375 -8.961 1 48.91 91 PHE A N 1
ATOM 754 C CA . PHE A 1 91 ? -19.453 -37.688 -9.062 1 48.91 91 PHE A CA 1
ATOM 755 C C . PHE A 1 91 ? -19.984 -38.625 -8 1 48.91 91 PHE A C 1
ATOM 757 O O . PHE A 1 91 ? -19.812 -39.844 -8.102 1 48.91 91 PHE A O 1
ATOM 764 N N . ASP A 1 92 ? -20.578 -38.156 -6.879 1 48.31 92 ASP A N 1
ATOM 765 C CA . ASP A 1 92 ? -20.891 -39.062 -5.785 1 48.31 92 ASP A CA 1
ATOM 766 C C . ASP A 1 92 ? -22.219 -39.781 -6.023 1 48.31 92 ASP A C 1
ATOM 768 O O . ASP A 1 92 ? -22.625 -40.625 -5.23 1 48.31 92 ASP A O 1
ATOM 772 N N . ARG A 1 93 ? -23.062 -39.344 -6.91 1 46.59 93 ARG A N 1
ATOM 773 C CA . ARG A 1 93 ? -24.391 -39.938 -6.969 1 46.59 93 ARG A CA 1
ATOM 774 C C . ARG A 1 93 ? -24.344 -41.281 -7.723 1 46.59 93 ARG A C 1
ATOM 776 O O . ARG A 1 93 ? -25.234 -42.094 -7.57 1 46.59 93 ARG A O 1
ATOM 783 N N . HIS A 1 94 ? -23.406 -41.531 -8.625 1 45.28 94 HIS A N 1
ATOM 784 C CA . HIS A 1 94 ? -23.562 -42.656 -9.539 1 45.28 94 HIS A CA 1
ATOM 785 C C . HIS A 1 94 ? -23.062 -43.969 -8.914 1 45.28 94 HIS A C 1
ATOM 787 O O . HIS A 1 94 ? -23.234 -45.031 -9.484 1 45.28 94 HIS A O 1
ATOM 793 N N . ARG A 1 95 ? -22.219 -43.969 -7.844 1 43.88 95 ARG A N 1
ATOM 794 C CA . ARG A 1 95 ? -21.594 -45.219 -7.449 1 43.88 95 ARG A CA 1
ATOM 795 C C . ARG A 1 95 ? -22.516 -46.031 -6.539 1 43.88 95 ARG A C 1
ATOM 797 O O . ARG A 1 95 ? -22.188 -47.156 -6.156 1 43.88 95 ARG A O 1
ATOM 804 N N . GLU A 1 96 ? -23.547 -45.5 -5.922 1 43.34 96 GLU A N 1
ATOM 805 C CA . GLU A 1 96 ? -24.266 -46.219 -4.887 1 43.34 96 GLU A CA 1
ATOM 806 C C . GLU A 1 96 ? -25.125 -47.344 -5.496 1 43.34 96 GLU A C 1
ATOM 808 O O . GLU A 1 96 ? -25.734 -48.125 -4.77 1 43.34 96 GLU A O 1
ATOM 813 N N . ARG A 1 97 ? -25.516 -47.344 -6.738 1 43.31 97 ARG A N 1
ATOM 814 C CA . ARG A 1 97 ? -26.609 -48.219 -7.125 1 43.31 97 ARG A CA 1
ATOM 815 C C . ARG A 1 97 ? -26.094 -49.656 -7.367 1 43.31 97 ARG A C 1
ATOM 817 O O . ARG A 1 97 ? -26.875 -50.562 -7.543 1 43.31 97 ARG A O 1
ATOM 824 N N . ARG A 1 98 ? -24.906 -49.906 -7.812 1 40.78 98 ARG A N 1
ATOM 825 C CA . ARG A 1 98 ? -24.688 -51.188 -8.445 1 40.78 98 ARG A CA 1
ATOM 826 C C . ARG A 1 98 ? -24.469 -52.281 -7.406 1 40.78 98 ARG A C 1
ATOM 828 O O . ARG A 1 98 ? -24.219 -53.438 -7.754 1 40.78 98 ARG A O 1
ATOM 835 N N . LYS A 1 99 ? -24.219 -52.062 -6.164 1 42.41 99 LYS A N 1
ATOM 836 C CA . LYS A 1 99 ? -23.609 -53.156 -5.406 1 42.41 99 LYS A CA 1
ATOM 837 C C . LYS A 1 99 ? -24.641 -54.219 -5.02 1 42.41 99 LYS A C 1
ATOM 839 O O . LYS A 1 99 ? -24.328 -55.156 -4.312 1 42.41 99 LYS A O 1
ATOM 844 N N . ASN A 1 100 ? -25.938 -53.969 -5.098 1 39.47 100 ASN A N 1
ATOM 845 C CA . ASN A 1 100 ? -26.766 -54.875 -4.312 1 39.47 100 ASN A CA 1
ATOM 846 C C . ASN A 1 100 ? -26.953 -56.219 -5.008 1 39.47 100 ASN A 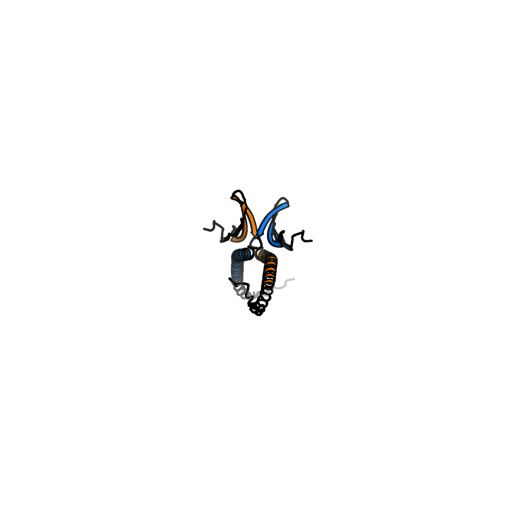C 1
ATOM 848 O O . ASN A 1 100 ? -27.781 -57.031 -4.59 1 39.47 100 ASN A O 1
ATOM 852 N N . GLY A 1 101 ? -26.672 -56.406 -6.316 1 37.81 101 GLY A N 1
ATOM 853 C CA . GLY A 1 101 ? -27.391 -57.5 -6.969 1 37.81 101 GLY A CA 1
ATOM 854 C C . GLY A 1 101 ? -26.859 -58.844 -6.582 1 37.81 101 GLY A C 1
ATOM 855 O O . GLY A 1 101 ? -27.375 -59.875 -7.051 1 37.81 101 GLY A O 1
ATOM 856 N N . ASN A 1 102 ? -25.578 -59.062 -6.344 1 38.47 102 ASN A N 1
ATOM 857 C CA . ASN A 1 102 ? -25.016 -60.312 -6.781 1 38.47 102 ASN A CA 1
ATOM 858 C C . ASN A 1 102 ? -25.312 -61.438 -5.777 1 38.47 102 ASN A C 1
ATOM 860 O O . ASN A 1 102 ? -24.688 -62.5 -5.82 1 38.47 102 ASN A O 1
ATOM 864 N N . LEU A 1 103 ? -25.938 -61.25 -4.656 1 35.12 103 LEU A N 1
ATOM 865 C CA . LEU A 1 103 ? -25.547 -62.188 -3.617 1 35.12 103 LEU A CA 1
ATOM 866 C C . LEU A 1 103 ? -26.109 -63.594 -3.912 1 35.12 103 LEU A C 1
ATOM 868 O O . LEU A 1 103 ? -25.953 -64.5 -3.109 1 35.12 103 LEU A O 1
ATOM 872 N N . SER A 1 104 ? -27.078 -63.781 -4.785 1 36.38 104 SER A N 1
ATOM 873 C CA . SER A 1 104 ? -27.984 -64.875 -4.375 1 36.38 104 SER A CA 1
ATOM 874 C C . SER A 1 104 ? -27.359 -66.25 -4.602 1 36.38 104 SER A C 1
ATOM 876 O O . SER A 1 104 ? -28.016 -67.25 -4.426 1 36.38 104 SER A O 1
ATOM 878 N N . PHE A 1 105 ? -26.297 -66.375 -5.367 1 37.44 105 PHE A N 1
ATOM 879 C CA . PHE A 1 105 ? -26.328 -67.75 -5.949 1 37.44 105 PHE A CA 1
ATOM 880 C C . PHE A 1 105 ? -25.969 -68.812 -4.902 1 37.44 105 PHE A C 1
ATOM 882 O O . PHE A 1 105 ? -24.828 -68.875 -4.43 1 37.44 105 PHE A O 1
ATOM 889 N N . GLY A 1 106 ? -26.875 -69.062 -3.928 1 31.88 106 GLY A N 1
ATOM 890 C CA . GLY A 1 106 ? -26.781 -70.062 -2.881 1 31.88 106 GLY A CA 1
ATOM 891 C C . GLY A 1 106 ? -26.406 -71.438 -3.406 1 31.88 106 GLY A C 1
ATOM 892 O O . GLY A 1 106 ? -26.953 -71.938 -4.422 1 31.88 106 GLY A O 1
ATOM 893 N N . ARG A 1 107 ? -25.062 -71.875 -3.316 1 31.73 107 ARG A N 1
ATOM 894 C CA . ARG A 1 107 ? -24.344 -73.125 -3.66 1 31.73 107 ARG A CA 1
ATOM 895 C C . ARG A 1 107 ? -24.969 -74.312 -2.984 1 31.73 107 ARG A C 1
ATOM 897 O O . ARG A 1 107 ? -25 -74.375 -1.755 1 31.73 107 ARG A O 1
ATOM 904 N N . ASN A 1 108 ? -26.109 -74.812 -3.463 1 32.22 108 ASN A N 1
ATOM 905 C CA . ASN A 1 108 ? -26.766 -76 -3.023 1 32.22 108 ASN A CA 1
ATOM 906 C C . ASN A 1 108 ? -25.797 -77.188 -3.021 1 32.22 108 ASN A C 1
ATOM 908 O O . ASN A 1 108 ? -25.375 -77.688 -4.082 1 32.22 108 ASN A O 1
ATOM 912 N N . TYR A 1 109 ? -24.734 -77.125 -2.236 1 31.91 109 TYR A N 1
ATOM 913 C CA . TYR A 1 109 ? -23.797 -78.25 -2.145 1 31.91 109 TYR A CA 1
ATOM 914 C C . TYR A 1 109 ? -24.531 -79.562 -1.785 1 31.91 109 TYR A C 1
ATOM 916 O O . TYR A 1 109 ? -25.234 -79.625 -0.774 1 31.91 109 TYR A O 1
ATOM 924 N N . ARG A 1 110 ? -25 -80.25 -2.791 1 31.7 110 ARG A N 1
ATOM 925 C CA . ARG A 1 110 ? -25.609 -81.562 -2.746 1 31.7 110 ARG A CA 1
ATOM 926 C C . ARG A 1 110 ? -24.703 -82.562 -2.031 1 31.7 110 ARG A C 1
ATOM 928 O O . ARG A 1 110 ? -23.578 -82.812 -2.48 1 31.7 110 ARG A O 1
ATOM 935 N N . PHE A 1 111 ? -24.719 -82.625 -0.729 1 31.91 111 PHE A N 1
ATOM 936 C CA . PHE A 1 111 ? -24.062 -83.5 0.224 1 31.91 111 PHE A CA 1
ATOM 937 C C . PHE A 1 111 ? -24.375 -84.938 -0.092 1 31.91 111 PHE A C 1
ATOM 939 O O . PHE A 1 111 ? -25.5 -85.438 0.126 1 31.91 111 PHE A O 1
ATOM 946 N N . SER A 1 112 ? -24.141 -85.375 -1.344 1 31.11 112 SER A N 1
ATOM 947 C CA . SER A 1 112 ? -24.5 -86.75 -1.559 1 31.11 112 SER A CA 1
ATOM 948 C C . SER A 1 112 ? -23.781 -87.688 -0.571 1 31.11 112 SER A C 1
ATOM 950 O O . SER A 1 112 ? -22.562 -87.625 -0.428 1 31.11 112 SER A O 1
ATOM 952 N N . ASP A 1 113 ? -24.359 -88.125 0.507 1 29.75 113 ASP A N 1
ATOM 953 C CA . ASP A 1 113 ? -24.109 -89 1.643 1 29.75 113 ASP A CA 1
ATOM 954 C C . ASP A 1 113 ? -23.688 -90.375 1.174 1 29.75 113 ASP A C 1
ATOM 956 O O . ASP A 1 113 ? -24.5 -91.125 0.65 1 29.75 113 ASP A O 1
ATOM 960 N N . LYS A 1 114 ? -22.609 -90.5 0.355 1 34.75 114 LYS A N 1
ATOM 961 C CA . LYS A 1 114 ? -22.266 -91.875 -0.014 1 34.75 114 LYS A CA 1
ATOM 962 C C . LYS A 1 114 ? -22 -92.688 1.223 1 34.75 114 LYS A C 1
ATOM 964 O O . LYS A 1 114 ? -21.188 -92.312 2.078 1 34.75 114 LYS A O 1
ATOM 969 N N . SER A 1 115 ? -22.922 -93.562 1.638 1 32.59 115 SER A N 1
ATOM 970 C CA . SER A 1 115 ? -23.047 -94.562 2.664 1 32.59 115 SER A CA 1
ATOM 971 C C . SER A 1 115 ? -21.906 -95.562 2.605 1 32.59 115 SER A C 1
ATOM 973 O O . SER A 1 115 ? -21.922 -96.5 1.805 1 32.59 115 SER A O 1
ATOM 975 N N . ARG A 1 116 ? -20.641 -95.125 2.439 1 32.56 116 ARG A N 1
ATOM 976 C CA . ARG A 1 116 ? -19.734 -96.312 2.328 1 32.56 116 ARG A CA 1
ATOM 977 C C . ARG A 1 116 ? -19.828 -97.188 3.555 1 32.56 116 ARG A C 1
ATOM 979 O O . ARG A 1 116 ? -19.891 -96.688 4.688 1 32.56 116 ARG A O 1
ATOM 986 N N . ASP A 1 117 ? -20.062 -98.5 3.32 1 33.59 117 ASP A N 1
ATOM 987 C CA . ASP A 1 117 ? -20.047 -99.812 3.951 1 33.59 117 ASP A CA 1
ATOM 988 C C . ASP A 1 117 ? -18.766 -100 4.758 1 33.59 117 ASP A C 1
ATOM 990 O O . ASP A 1 117 ? -17.656 -99.875 4.234 1 33.59 117 ASP A O 1
ATOM 994 N N . GLU A 1 118 ? -18.812 -100 6.035 1 28.95 118 GLU A N 1
ATOM 995 C CA . GLU A 1 118 ? -18.031 -100.125 7.262 1 28.95 118 GLU A CA 1
ATOM 996 C C . GLU A 1 118 ? -17.406 -101.5 7.383 1 28.95 118 GLU A C 1
ATOM 998 O O . GLU A 1 118 ? -18.125 -102.5 7.469 1 28.95 118 GLU A O 1
ATOM 1003 N N . ASN A 1 119 ? -16.297 -101.875 6.594 1 32.72 119 ASN A N 1
ATOM 1004 C CA . ASN A 1 119 ? -15.461 -102.938 7.172 1 32.72 119 ASN A CA 1
ATOM 1005 C C . ASN A 1 119 ? -15.117 -102.625 8.625 1 32.72 119 ASN A C 1
ATOM 1007 O O . ASN A 1 119 ? -15.273 -101.5 9.086 1 32.72 119 ASN A O 1
ATOM 1011 N N . ASN A 1 120 ? -13.836 -103.188 9.305 1 24.28 120 ASN A N 1
ATOM 1012 C CA . ASN A 1 120 ? -13.547 -103.188 10.734 1 24.28 120 ASN A CA 1
ATOM 1013 C C . ASN A 1 120 ? -13.547 -101.812 11.32 1 24.28 120 ASN A C 1
ATOM 1015 O O . ASN A 1 120 ? -13.031 -100.875 10.703 1 24.28 120 ASN A O 1
ATOM 1019 N N . MET B 1 1 ? -1.87 -2.156 -23.625 1 31.59 1 MET B N 1
ATOM 1020 C CA . MET B 1 1 ? -1.845 -3.615 -23.562 1 31.59 1 MET B CA 1
ATOM 1021 C C . MET B 1 1 ? -1.204 -4.094 -22.25 1 31.59 1 MET B C 1
ATOM 1023 O O . MET B 1 1 ? -0.173 -3.566 -21.844 1 31.59 1 MET B O 1
ATOM 1027 N N . GLY B 1 2 ? -1.915 -4.527 -21.234 1 44.78 2 GLY B N 1
ATOM 1028 C CA . GLY B 1 2 ? -1.235 -5.047 -20.062 1 44.78 2 GLY B CA 1
ATOM 1029 C C . GLY B 1 2 ? -0.11 -6.008 -20.391 1 44.78 2 GLY B C 1
ATOM 1030 O O . GLY B 1 2 ? -0.182 -6.73 -21.391 1 44.78 2 GLY B O 1
ATOM 1031 N N . GLU B 1 3 ? 1.129 -5.652 -20.312 1 54.69 3 GLU B N 1
ATOM 1032 C CA . GLU B 1 3 ? 2.18 -6.629 -20.578 1 54.69 3 GLU B CA 1
ATOM 1033 C C . GLU B 1 3 ? 1.767 -8.023 -20.109 1 54.69 3 GLU B C 1
ATOM 1035 O O . GLU B 1 3 ? 0.875 -8.172 -19.281 1 54.69 3 GLU B O 1
ATOM 1040 N N . ARG B 1 4 ? 2.184 -9.109 -20.719 1 65.06 4 ARG B N 1
ATOM 1041 C CA . ARG B 1 4 ? 1.839 -10.469 -20.328 1 65.06 4 ARG B CA 1
ATOM 1042 C C . ARG B 1 4 ? 1.857 -10.625 -18.812 1 65.06 4 ARG B C 1
ATOM 1044 O O . ARG B 1 4 ? 2.793 -10.172 -18.141 1 65.06 4 ARG B O 1
ATOM 1051 N N . GLY B 1 5 ? 0.662 -10.711 -18.297 1 88.88 5 GLY B N 1
ATOM 1052 C CA . GLY B 1 5 ? 0.538 -11.023 -16.875 1 88.88 5 GLY B CA 1
ATOM 1053 C C . GLY B 1 5 ? -0.098 -9.906 -16.078 1 88.88 5 GLY B C 1
ATOM 1054 O O . GLY B 1 5 ? -0.429 -10.086 -14.906 1 88.88 5 GLY B O 1
ATOM 1055 N N . GLU B 1 6 ? -0.132 -8.664 -16.812 1 95.62 6 GLU B N 1
ATOM 1056 C CA . GLU B 1 6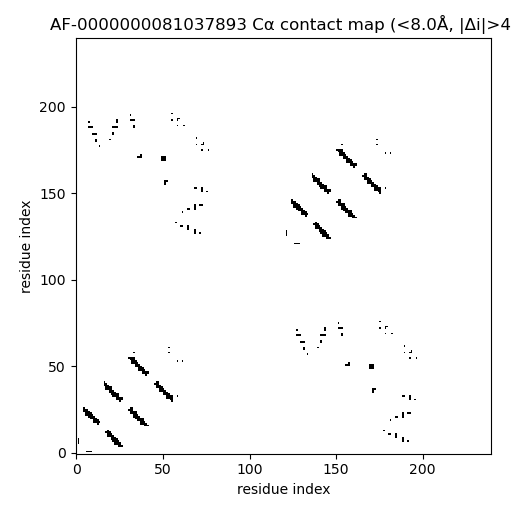 ? -0.829 -7.59 -16.109 1 95.62 6 GLU B CA 1
ATOM 1057 C C . GLU B 1 6 ? -2.334 -7.656 -16.359 1 95.62 6 GLU B C 1
ATOM 1059 O O . GLU B 1 6 ? -2.787 -7.555 -17.5 1 95.62 6 GLU B O 1
ATOM 1064 N N . VAL B 1 7 ? -3.104 -7.684 -15.305 1 97.25 7 VAL B N 1
ATOM 1065 C CA . VAL B 1 7 ? -4.547 -7.895 -15.344 1 97.25 7 VAL B CA 1
ATOM 1066 C C . VAL B 1 7 ? -5.266 -6.555 -15.195 1 97.25 7 VAL B C 1
ATOM 1068 O O . VAL B 1 7 ? -6.344 -6.359 -15.766 1 97.25 7 VAL B O 1
ATOM 1071 N N . TYR B 1 8 ? -4.82 -5.727 -14.469 1 98.12 8 TYR B N 1
ATOM 1072 C CA . TYR B 1 8 ? -5.414 -4.441 -14.109 1 98.12 8 TYR B CA 1
ATOM 1073 C C . TYR B 1 8 ? -4.336 -3.414 -13.797 1 98.12 8 TYR B C 1
ATOM 1075 O O . TYR B 1 8 ? -3.316 -3.742 -13.18 1 98.12 8 TYR B O 1
ATOM 1083 N N . SER B 1 9 ? -4.508 -2.191 -14.219 1 98.62 9 SER B N 1
ATOM 1084 C CA . SER B 1 9 ? -3.613 -1.086 -13.891 1 98.62 9 SER B CA 1
ATOM 1085 C C . SER B 1 9 ? -4.375 0.232 -13.797 1 98.62 9 SER B C 1
ATOM 1087 O O . SER B 1 9 ? -5.234 0.517 -14.633 1 98.62 9 SER B O 1
ATOM 1089 N N . ASP B 1 10 ? -4.109 0.981 -12.781 1 98.56 10 ASP B N 1
ATOM 1090 C CA . ASP B 1 10 ? -4.641 2.33 -12.617 1 98.56 10 ASP B CA 1
ATOM 1091 C C . ASP B 1 10 ? -3.605 3.252 -11.977 1 98.56 10 ASP B C 1
ATOM 1093 O O . ASP B 1 10 ? -2.611 2.783 -11.414 1 98.56 10 ASP B O 1
ATOM 1097 N N . LYS B 1 11 ? -3.805 4.531 -12.172 1 98.75 11 LYS B N 1
ATOM 1098 C CA . LYS B 1 11 ? -2.863 5.512 -11.641 1 98.75 11 LYS B CA 1
ATOM 1099 C C . LYS B 1 11 ? -3.596 6.648 -10.938 1 98.75 11 LYS B C 1
ATOM 1101 O O . LYS B 1 11 ? -4.711 7.012 -11.328 1 98.75 11 LYS B O 1
ATOM 1106 N N . LEU B 1 12 ? -3.047 7.141 -9.891 1 98.88 12 LEU B N 1
ATOM 1107 C CA . LEU B 1 12 ? -3.498 8.336 -9.188 1 98.88 12 LEU B CA 1
ATOM 1108 C C . LEU B 1 12 ? -2.443 9.438 -9.25 1 98.88 12 LEU B C 1
ATOM 1110 O O . LEU B 1 12 ? -1.418 9.359 -8.57 1 98.88 12 LEU B O 1
ATOM 1114 N N . PHE B 1 13 ? -2.707 10.469 -10.094 1 98.62 13 PHE B N 1
ATOM 1115 C CA . PHE B 1 13 ? -1.889 11.68 -10.07 1 98.62 13 PHE B CA 1
ATOM 1116 C C . PHE B 1 13 ? -2.277 12.57 -8.891 1 98.62 13 PHE B C 1
ATOM 1118 O O . PHE B 1 13 ? -3.463 12.734 -8.594 1 98.62 13 PHE B O 1
ATOM 1125 N N . THR B 1 14 ? -1.249 13.023 -8.203 1 98.62 14 THR B N 1
ATOM 1126 C CA . THR B 1 14 ? -1.515 13.93 -7.098 1 98.62 14 THR B CA 1
ATOM 1127 C C . THR B 1 14 ? -0.994 15.328 -7.41 1 98.62 14 THR B C 1
ATOM 1129 O O . THR B 1 14 ? -0.314 15.539 -8.414 1 98.62 14 THR B O 1
ATOM 1132 N N . ASN B 1 15 ? -1.382 16.281 -6.582 1 97.12 15 ASN B N 1
ATOM 1133 C CA . ASN B 1 15 ? -0.853 17.641 -6.715 1 97.12 15 ASN B CA 1
ATOM 1134 C C . ASN B 1 15 ? 0.513 17.766 -6.047 1 97.12 15 ASN B C 1
ATOM 1136 O O . ASN B 1 15 ? 0.948 18.875 -5.734 1 97.12 15 ASN B O 1
ATOM 1140 N N . SER B 1 16 ? 1.146 16.672 -5.777 1 97 16 SER B N 1
ATOM 1141 C CA . SER B 1 16 ? 2.488 16.609 -5.203 1 97 16 SER B CA 1
ATOM 1142 C C . SER B 1 16 ? 3.463 15.922 -6.148 1 97 16 SER B C 1
ATOM 1144 O O . SER B 1 16 ? 3.145 15.688 -7.316 1 97 16 SER B O 1
ATOM 1146 N N . ASP B 1 17 ? 4.609 15.656 -5.68 1 98.12 17 ASP B N 1
ATOM 1147 C CA . ASP B 1 17 ? 5.656 15 -6.461 1 98.12 17 ASP B CA 1
ATOM 1148 C C . ASP B 1 17 ? 5.445 13.492 -6.508 1 98.12 17 ASP B C 1
ATOM 1150 O O . ASP B 1 17 ? 6.309 12.758 -6.992 1 98.12 17 ASP B O 1
ATOM 1154 N N . ARG B 1 18 ? 4.258 13.078 -6.059 1 98.62 18 ARG B N 1
ATOM 1155 C CA . ARG B 1 18 ? 4.031 11.641 -5.965 1 98.62 18 ARG B CA 1
ATOM 1156 C C . ARG B 1 18 ? 2.928 11.195 -6.922 1 98.62 18 ARG B C 1
ATOM 1158 O O . ARG B 1 18 ? 1.932 11.898 -7.098 1 98.62 18 ARG B O 1
ATOM 1165 N N . THR B 1 19 ? 3.121 10.133 -7.578 1 98.88 19 THR B N 1
ATOM 1166 C CA . THR B 1 19 ? 2.129 9.375 -8.336 1 98.88 19 THR B CA 1
ATOM 1167 C C . THR B 1 19 ? 2.021 7.945 -7.805 1 98.88 19 THR B C 1
ATOM 1169 O O . THR B 1 19 ? 3.031 7.328 -7.453 1 98.88 19 THR B O 1
ATOM 1172 N N . TYR B 1 20 ? 0.772 7.441 -7.695 1 98.94 20 TYR B N 1
ATOM 1173 C CA . TYR B 1 20 ? 0.571 6.074 -7.227 1 98.94 20 TYR B CA 1
ATOM 1174 C C . TYR B 1 20 ? 0.07 5.18 -8.352 1 98.94 20 TYR B C 1
ATOM 1176 O O . TYR B 1 20 ? -0.713 5.617 -9.203 1 98.94 20 TYR B O 1
ATOM 1184 N N . PHE B 1 21 ? 0.593 3.963 -8.32 1 98.94 21 PHE B N 1
ATOM 1185 C CA . PHE B 1 21 ? 0.144 2.947 -9.266 1 98.94 21 PHE B CA 1
ATOM 1186 C C . PHE B 1 21 ? -0.45 1.75 -8.539 1 98.94 21 PHE B C 1
ATOM 1188 O O . PHE B 1 21 ? 0.086 1.311 -7.516 1 98.94 21 PHE B O 1
ATOM 1195 N N . PHE B 1 22 ? -1.529 1.285 -9.062 1 98.94 22 PHE B N 1
ATOM 1196 C CA . PHE B 1 22 ? -2.232 0.108 -8.562 1 98.94 22 PHE B CA 1
ATOM 1197 C C . PHE B 1 22 ? -2.334 -0.958 -9.648 1 98.94 22 PHE B C 1
ATOM 1199 O O . PHE B 1 22 ? -3.062 -0.787 -10.625 1 98.94 22 PHE B O 1
ATOM 1206 N N . ASN B 1 23 ? -1.595 -2.01 -9.422 1 98.75 23 ASN B N 1
ATOM 1207 C CA . ASN B 1 23 ? -1.525 -3.045 -10.453 1 98.75 23 ASN B CA 1
ATOM 1208 C C . ASN B 1 23 ? -1.978 -4.398 -9.914 1 98.75 23 ASN B C 1
ATOM 1210 O O . ASN B 1 23 ? -1.68 -4.75 -8.766 1 98.75 23 ASN B O 1
ATOM 1214 N N . VAL B 1 24 ? -2.705 -5.078 -10.711 1 98.88 24 VAL B N 1
ATOM 1215 C CA . VAL B 1 24 ? -2.975 -6.492 -10.477 1 98.88 24 VAL B CA 1
ATOM 1216 C C . VAL B 1 24 ? -2.316 -7.332 -11.57 1 98.88 24 VAL B C 1
ATOM 1218 O O . VAL B 1 24 ? -2.492 -7.062 -12.766 1 98.88 24 VAL B O 1
ATOM 1221 N N . LYS B 1 25 ? -1.572 -8.258 -11.141 1 98.31 25 LYS B N 1
ATOM 1222 C CA . LYS B 1 25 ? -0.85 -9.125 -12.062 1 98.31 25 LYS B CA 1
ATOM 1223 C C . LYS B 1 25 ? -1.183 -10.594 -11.805 1 98.31 25 LYS B C 1
ATOM 1225 O O . LYS B 1 25 ? -1.727 -10.938 -10.75 1 98.31 25 LYS B O 1
ATOM 1230 N N . GLU B 1 26 ? -0.912 -11.383 -12.828 1 97.5 26 GLU B N 1
ATOM 1231 C CA . GLU B 1 26 ? -1.107 -12.828 -12.75 1 97.5 26 GLU B CA 1
ATOM 1232 C C . GLU B 1 26 ? 0.227 -13.562 -12.766 1 97.5 26 GLU B C 1
ATOM 1234 O O . GLU B 1 26 ? 1.097 -13.273 -13.586 1 97.5 26 GLU B O 1
ATOM 1239 N N . ASN B 1 27 ? 0.352 -14.484 -11.797 1 95.19 27 ASN B N 1
ATOM 1240 C CA . ASN B 1 27 ? 1.58 -15.273 -11.797 1 95.19 27 ASN B CA 1
ATOM 1241 C C . ASN B 1 27 ? 1.451 -16.5 -12.695 1 95.19 27 ASN B C 1
ATOM 1243 O O . ASN B 1 27 ? 0.439 -16.688 -13.375 1 95.19 27 ASN B O 1
ATOM 1247 N N . ARG B 1 28 ? 2.438 -17.312 -12.727 1 94.38 28 ARG B N 1
ATOM 1248 C CA . ARG B 1 28 ? 2.48 -18.469 -13.633 1 94.38 28 ARG B CA 1
ATOM 1249 C C . AR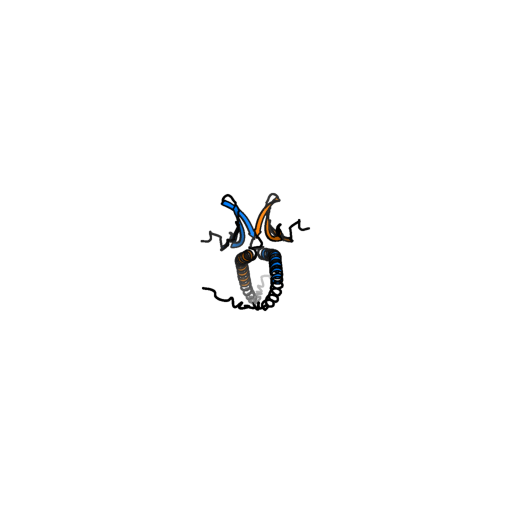G B 1 28 ? 1.411 -19.484 -13.266 1 94.38 28 ARG B C 1
ATOM 1251 O O . ARG B 1 28 ? 0.938 -20.234 -14.133 1 94.38 28 ARG B O 1
ATOM 1258 N N . LYS B 1 29 ? 1.041 -19.578 -12.016 1 93.94 29 LYS B N 1
ATOM 1259 C CA . LYS B 1 29 ? 0.049 -20.547 -11.539 1 93.94 29 LYS B CA 1
ATOM 1260 C C . LYS B 1 29 ? -1.369 -20.047 -11.82 1 93.94 29 LYS B C 1
ATOM 1262 O O . LYS B 1 29 ? -2.338 -20.781 -11.617 1 93.94 29 LYS B O 1
ATOM 1267 N N . GLY B 1 30 ? -1.509 -18.859 -12.148 1 93.94 30 GLY B N 1
ATOM 1268 C CA . GLY B 1 30 ? -2.822 -18.297 -12.43 1 93.94 30 GLY B CA 1
ATOM 1269 C C . GLY B 1 30 ? -3.391 -17.5 -11.266 1 93.94 30 GLY B C 1
ATOM 1270 O O . GLY B 1 30 ? -4.539 -17.047 -11.32 1 93.94 30 GLY B O 1
ATOM 1271 N N . ASP B 1 31 ? -2.549 -17.391 -10.203 1 96.19 31 ASP B N 1
ATOM 1272 C CA . ASP B 1 31 ? -2.98 -16.578 -9.07 1 96.19 31 ASP B CA 1
ATOM 1273 C C . ASP B 1 31 ? -2.781 -15.094 -9.359 1 96.19 31 ASP B C 1
ATOM 1275 O O . ASP B 1 31 ? -1.814 -14.711 -10.023 1 96.19 31 ASP B O 1
ATOM 1279 N N . TYR B 1 32 ? -3.693 -14.266 -8.828 1 97.88 32 TYR B N 1
ATOM 1280 C CA . TYR B 1 32 ? -3.559 -12.82 -8.945 1 97.88 32 TYR B CA 1
ATOM 1281 C C . TYR B 1 32 ? -2.838 -12.234 -7.734 1 97.88 32 TYR B C 1
ATOM 1283 O O . TYR B 1 32 ? -2.934 -12.773 -6.629 1 97.88 32 TYR B O 1
ATOM 1291 N N . PHE B 1 33 ? -2.098 -11.188 -7.938 1 98.31 33 PHE B N 1
ATOM 1292 C CA . PHE B 1 33 ? -1.53 -10.469 -6.801 1 98.31 33 PHE B CA 1
ATOM 1293 C C . PHE B 1 33 ? -1.554 -8.961 -7.039 1 98.31 33 PHE B C 1
ATOM 1295 O O . PHE B 1 33 ? -1.603 -8.516 -8.188 1 98.31 33 PHE B O 1
ATOM 1302 N N . LEU B 1 34 ? -1.542 -8.242 -5.992 1 98.88 34 LEU B N 1
ATOM 1303 C CA . LEU B 1 34 ? -1.611 -6.789 -5.961 1 98.88 34 LEU B CA 1
ATOM 1304 C C . LEU B 1 34 ? -0.218 -6.18 -5.848 1 98.88 34 LEU B C 1
ATOM 1306 O O . LEU B 1 34 ? 0.605 -6.645 -5.055 1 98.88 34 LEU B O 1
ATOM 1310 N N . ASN B 1 35 ? 0.073 -5.168 -6.672 1 98.88 35 ASN B N 1
ATOM 1311 C CA . ASN B 1 35 ? 1.274 -4.344 -6.609 1 98.88 35 ASN B CA 1
ATOM 1312 C C . ASN B 1 35 ? 0.93 -2.865 -6.434 1 98.88 35 ASN B C 1
ATOM 1314 O O . ASN B 1 35 ? 0.272 -2.271 -7.289 1 98.88 35 ASN B O 1
ATOM 1318 N N . ILE B 1 36 ? 1.284 -2.301 -5.293 1 98.94 36 ILE B N 1
ATOM 1319 C CA . ILE B 1 36 ? 1.098 -0.888 -4.98 1 98.94 36 ILE B CA 1
ATOM 1320 C C . ILE B 1 36 ? 2.428 -0.15 -5.113 1 98.94 36 ILE B C 1
ATOM 1322 O O . ILE B 1 36 ? 3.412 -0.512 -4.465 1 98.94 36 ILE B O 1
ATOM 1326 N N . VAL B 1 37 ? 2.434 0.906 -5.977 1 98.94 37 VAL B N 1
ATOM 1327 C CA . VAL B 1 37 ? 3.689 1.61 -6.215 1 98.94 37 VAL B CA 1
ATOM 1328 C C . VAL B 1 37 ? 3.518 3.094 -5.898 1 98.94 37 VAL B C 1
ATOM 1330 O O . VAL B 1 37 ? 2.512 3.703 -6.27 1 98.94 37 VAL B O 1
ATOM 1333 N N . GLU B 1 38 ? 4.418 3.602 -5.164 1 98.94 38 GLU B N 1
ATOM 1334 C CA . GLU B 1 38 ? 4.633 5.039 -5.035 1 98.94 38 GLU B CA 1
ATOM 1335 C C . GLU B 1 38 ? 5.812 5.5 -5.883 1 98.94 38 GLU B C 1
ATOM 1337 O O . GLU B 1 38 ? 6.922 4.98 -5.75 1 98.94 38 GLU B O 1
ATOM 1342 N N . SER B 1 39 ? 5.547 6.434 -6.805 1 98.88 39 SER B N 1
ATOM 1343 C CA . SER B 1 39 ? 6.594 7.062 -7.602 1 98.88 39 SER B CA 1
ATOM 1344 C C . SER B 1 39 ? 6.777 8.523 -7.219 1 98.88 39 SER B C 1
ATOM 1346 O O . SER B 1 39 ? 5.883 9.344 -7.441 1 98.88 39 SER B O 1
ATOM 1348 N N . LYS B 1 40 ? 7.93 8.812 -6.668 1 98.69 40 LYS B N 1
ATOM 1349 C CA . LYS B 1 40 ? 8.234 10.164 -6.215 1 98.69 40 LYS B CA 1
ATOM 1350 C C . LYS B 1 40 ? 9.25 10.836 -7.133 1 98.69 40 LYS B C 1
ATOM 1352 O O . LYS B 1 40 ? 10.352 10.328 -7.324 1 98.69 40 LYS B O 1
ATOM 1357 N N . ARG B 1 41 ? 8.875 11.906 -7.684 1 98.31 41 ARG B N 1
ATOM 1358 C CA . ARG B 1 41 ? 9.805 12.695 -8.484 1 98.31 41 ARG B CA 1
ATOM 1359 C C . ARG B 1 41 ? 10.727 13.523 -7.59 1 98.31 41 ARG B C 1
ATOM 1361 O O . ARG B 1 41 ? 10.258 14.297 -6.754 1 98.31 41 ARG B O 1
ATOM 1368 N N . ASN B 1 42 ? 12.062 13.336 -7.766 1 97.56 42 ASN B N 1
ATOM 1369 C CA . ASN B 1 42 ? 13 14.117 -6.965 1 97.56 42 ASN B CA 1
ATOM 1370 C C . ASN B 1 42 ? 13.297 15.469 -7.602 1 97.56 42 ASN B C 1
ATOM 1372 O O . ASN B 1 42 ? 12.82 15.766 -8.695 1 97.56 42 ASN B O 1
ATOM 1376 N N . VAL B 1 43 ? 14.062 16.266 -6.906 1 95.81 43 VAL B N 1
ATOM 1377 C CA . VAL B 1 43 ? 14.359 17.625 -7.32 1 95.81 43 VAL B CA 1
ATOM 1378 C C . VAL B 1 43 ? 15.133 17.609 -8.641 1 95.81 43 VAL B C 1
ATOM 1380 O O . VAL B 1 43 ? 14.977 18.5 -9.469 1 95.81 43 VAL B O 1
ATOM 1383 N N . ASN B 1 44 ? 15.93 16.562 -8.898 1 96.69 44 ASN B N 1
ATOM 1384 C CA . ASN B 1 44 ? 16.734 16.453 -10.102 1 96.69 44 ASN B CA 1
ATOM 1385 C C . ASN B 1 44 ? 15.93 15.891 -11.273 1 96.69 44 ASN B C 1
ATOM 1387 O O . ASN B 1 44 ? 16.453 15.711 -12.367 1 96.69 44 ASN B O 1
ATOM 1391 N N . GLY B 1 45 ? 14.711 15.547 -11.039 1 96.31 45 GLY B N 1
ATOM 1392 C CA . GLY B 1 45 ? 13.844 15.047 -12.102 1 96.31 45 GLY B CA 1
ATOM 1393 C C . GLY B 1 45 ? 13.805 13.531 -12.18 1 96.31 45 GLY B C 1
ATOM 1394 O O . GLY B 1 45 ? 13.07 12.969 -12.984 1 96.31 45 GLY B O 1
ATOM 1395 N N . ASP B 1 46 ? 14.648 12.945 -11.281 1 98 46 ASP B N 1
ATOM 1396 C CA . ASP B 1 46 ? 14.641 11.492 -11.219 1 98 46 ASP B CA 1
ATOM 1397 C C . ASP B 1 46 ? 13.484 10.984 -10.367 1 98 46 ASP B C 1
ATOM 1399 O O . ASP B 1 46 ? 12.914 11.734 -9.57 1 98 46 ASP B O 1
ATOM 1403 N N . PHE B 1 47 ? 13.117 9.766 -10.594 1 98.44 47 PHE B N 1
ATOM 1404 C CA . PHE B 1 47 ? 12.016 9.18 -9.844 1 98.44 47 PHE B CA 1
ATOM 1405 C C . PHE B 1 47 ? 12.531 8.125 -8.875 1 98.44 47 PHE B C 1
ATOM 1407 O O . PHE B 1 47 ? 13.398 7.324 -9.219 1 98.44 47 PHE B O 1
ATOM 1414 N N . GLU B 1 48 ? 12.031 8.227 -7.672 1 98.31 48 GLU B N 1
ATOM 1415 C CA . GLU B 1 48 ? 12.188 7.168 -6.684 1 98.31 48 GLU B CA 1
ATOM 1416 C C . GLU B 1 48 ? 10.922 6.328 -6.562 1 98.31 48 GLU B C 1
ATOM 1418 O O . GLU B 1 48 ? 9.836 6.863 -6.332 1 98.31 48 GLU B O 1
ATOM 1423 N N . ARG B 1 49 ? 11.117 5.02 -6.727 1 98.56 49 ARG B N 1
ATOM 1424 C CA . ARG B 1 49 ? 9.945 4.152 -6.719 1 98.56 49 ARG B CA 1
ATOM 1425 C C . ARG B 1 49 ? 9.969 3.213 -5.516 1 98.56 49 ARG B C 1
ATOM 1427 O O . ARG B 1 49 ? 11.016 2.658 -5.176 1 98.56 49 ARG B O 1
ATOM 1434 N N . HIS B 1 50 ? 8.898 3.123 -4.848 1 98.75 50 HIS B N 1
ATOM 1435 C CA . HIS B 1 50 ? 8.625 2.211 -3.742 1 98.75 50 HIS B CA 1
ATOM 1436 C C . HIS B 1 50 ? 7.461 1.284 -4.066 1 98.75 50 HIS B C 1
ATOM 1438 O O . HIS B 1 50 ? 6.402 1.74 -4.504 1 98.75 50 HIS B O 1
ATOM 1444 N N . SER B 1 51 ? 7.656 0.002 -3.871 1 98.81 51 SER B N 1
ATOM 1445 C CA . SER B 1 51 ? 6.715 -0.999 -4.359 1 98.81 51 SER B CA 1
ATOM 1446 C C . SER B 1 51 ? 6.391 -2.029 -3.283 1 98.81 51 SER B C 1
ATOM 1448 O O . SER B 1 51 ? 7.297 -2.611 -2.684 1 98.81 51 SER B O 1
ATOM 1450 N N . VAL B 1 52 ? 5.078 -2.26 -3.096 1 98.88 52 VAL B N 1
ATOM 1451 C CA . VAL B 1 52 ? 4.578 -3.262 -2.16 1 98.88 52 VAL B CA 1
ATOM 1452 C C . VAL B 1 52 ? 3.779 -4.32 -2.914 1 98.88 52 VAL B C 1
ATOM 1454 O O . VAL B 1 52 ? 2.945 -3.992 -3.76 1 98.88 52 VAL B O 1
ATOM 1457 N N . PHE B 1 53 ? 4.031 -5.59 -2.518 1 98.81 53 PHE B N 1
ATOM 1458 C CA . PHE B 1 53 ? 3.318 -6.699 -3.139 1 98.81 53 PHE B CA 1
ATOM 1459 C C . PHE B 1 53 ? 2.418 -7.398 -2.125 1 98.81 53 PHE B C 1
ATOM 1461 O O . PHE B 1 53 ? 2.814 -7.605 -0.976 1 98.81 53 PHE B O 1
ATOM 1468 N N . VAL B 1 54 ? 1.173 -7.793 -2.576 1 98.88 54 VAL B N 1
ATOM 1469 C CA . VAL B 1 54 ? 0.239 -8.578 -1.773 1 98.88 54 VAL B CA 1
ATOM 1470 C C . VAL B 1 54 ? -0.293 -9.75 -2.596 1 98.88 54 VAL B C 1
ATOM 1472 O O . VAL B 1 54 ? -0.887 -9.547 -3.658 1 98.88 54 VAL B O 1
ATOM 1475 N N . TYR B 1 55 ? -0.106 -10.906 -2.07 1 98.31 55 TYR B N 1
ATOM 1476 C CA . TYR B 1 55 ? -0.485 -12.102 -2.814 1 98.31 55 TYR B CA 1
ATOM 1477 C C . TYR B 1 55 ? -1.928 -12.492 -2.52 1 98.31 55 TYR B C 1
ATOM 1479 O O . TYR B 1 55 ? -2.514 -12.031 -1.536 1 98.31 55 TYR B O 1
ATOM 1487 N N . GLU B 1 56 ? -2.379 -13.328 -3.316 1 98.19 56 GLU B N 1
ATOM 1488 C CA . GLU B 1 56 ? -3.797 -13.664 -3.385 1 98.19 56 GLU B CA 1
ATOM 1489 C C . GLU B 1 56 ? -4.324 -14.117 -2.025 1 98.19 56 GLU B C 1
ATOM 1491 O O . GLU B 1 56 ? -5.379 -13.664 -1.58 1 98.19 56 GLU B O 1
ATOM 1496 N N . GLU B 1 57 ? -3.594 -14.977 -1.337 1 97.38 57 GLU B N 1
ATOM 1497 C CA . GLU B 1 57 ? -4.051 -15.609 -0.105 1 97.38 57 GLU B CA 1
ATOM 1498 C C . GLU B 1 57 ? -4.145 -14.602 1.036 1 97.38 57 GLU B C 1
ATOM 1500 O O . GLU B 1 57 ? -4.766 -14.875 2.064 1 97.38 57 GLU B O 1
ATOM 1505 N N . ASN B 1 58 ? -3.576 -13.406 0.854 1 98.62 58 ASN B N 1
ATOM 1506 C CA . ASN B 1 58 ? -3.518 -12.438 1.94 1 98.62 58 ASN B CA 1
ATOM 1507 C C . ASN B 1 58 ? -4.398 -11.219 1.654 1 98.62 58 ASN B C 1
ATOM 1509 O O . ASN B 1 58 ? -4.473 -10.297 2.467 1 98.62 58 ASN B O 1
ATOM 1513 N N . ILE B 1 59 ? -5.121 -11.18 0.572 1 98.81 59 ILE B N 1
ATOM 1514 C CA . ILE B 1 59 ? -5.758 -9.969 0.061 1 98.81 59 ILE B CA 1
ATOM 1515 C C . ILE B 1 59 ? -6.848 -9.508 1.03 1 98.81 59 ILE B C 1
ATOM 1517 O O . ILE B 1 59 ? -6.98 -8.312 1.298 1 98.81 59 ILE B O 1
ATOM 1521 N N . GLU B 1 60 ? -7.605 -10.445 1.58 1 98.5 60 GLU B N 1
ATOM 1522 C CA . GLU B 1 60 ? -8.734 -10.07 2.428 1 98.5 60 GLU B CA 1
ATOM 1523 C C . GLU B 1 60 ? -8.25 -9.477 3.748 1 98.5 60 GLU B C 1
ATOM 1525 O O . GLU B 1 60 ? -8.727 -8.414 4.164 1 98.5 60 GLU B O 1
ATOM 1530 N N . GLU B 1 61 ? -7.332 -10.211 4.383 1 98.81 61 GLU B N 1
ATOM 1531 C CA . GLU B 1 61 ? -6.824 -9.703 5.652 1 98.81 61 GLU B CA 1
ATOM 1532 C C . GLU B 1 61 ? -6.051 -8.406 5.461 1 98.81 61 GLU B C 1
ATOM 1534 O O . GLU B 1 61 ? -6.145 -7.492 6.285 1 98.81 61 GLU B O 1
ATOM 1539 N N . PHE B 1 62 ? -5.285 -8.305 4.305 1 98.94 62 PHE B N 1
ATOM 1540 C CA . PHE B 1 62 ? -4.578 -7.074 3.973 1 98.94 62 PHE B CA 1
ATOM 1541 C C . PHE B 1 62 ? -5.555 -5.91 3.84 1 98.94 62 PHE B C 1
ATOM 1543 O O . PHE B 1 62 ? -5.352 -4.852 4.441 1 98.94 62 PHE B O 1
ATOM 1550 N N . GLU B 1 63 ? -6.605 -6.062 3.117 1 98.94 63 GLU B N 1
ATOM 1551 C CA . GLU B 1 63 ? -7.621 -5.035 2.918 1 98.94 63 GLU B CA 1
ATOM 1552 C C . GLU B 1 63 ? -8.203 -4.566 4.25 1 98.94 63 GLU B C 1
ATOM 1554 O O . GLU B 1 63 ? -8.305 -3.363 4.5 1 98.94 63 GLU B O 1
ATOM 1559 N N . SER B 1 64 ? -8.586 -5.555 5.031 1 98.88 64 SER B N 1
ATOM 1560 C CA . SER B 1 64 ? -9.227 -5.238 6.305 1 98.88 64 SER B CA 1
ATOM 1561 C C . SER B 1 64 ? -8.312 -4.387 7.184 1 98.88 64 SER B C 1
ATOM 1563 O O . SER B 1 64 ? -8.742 -3.367 7.727 1 98.88 64 SER B O 1
ATOM 1565 N N . ASN B 1 65 ? -7.031 -4.812 7.32 1 98.94 65 ASN B N 1
ATOM 1566 C CA . ASN B 1 65 ? -6.082 -4.062 8.133 1 98.94 65 ASN B CA 1
ATOM 1567 C C . ASN B 1 65 ? -5.812 -2.678 7.559 1 98.94 65 ASN B C 1
ATOM 1569 O O . ASN B 1 65 ? -5.754 -1.693 8.297 1 98.94 65 ASN B O 1
ATOM 1573 N N . LEU B 1 66 ? -5.711 -2.619 6.277 1 98.94 66 LEU B N 1
ATOM 1574 C CA . LEU B 1 66 ? -5.438 -1.349 5.609 1 98.94 66 LEU B CA 1
ATOM 1575 C C . LEU B 1 66 ? -6.594 -0.373 5.812 1 98.94 66 LEU B C 1
ATOM 1577 O O . LEU B 1 66 ? -6.371 0.806 6.102 1 98.94 66 LEU B O 1
ATOM 1581 N N . LEU B 1 67 ? -7.836 -0.834 5.699 1 98.88 67 LEU B N 1
ATOM 1582 C CA . LEU B 1 67 ? -9.008 0.026 5.82 1 98.88 67 LEU B CA 1
ATOM 1583 C C . LEU B 1 67 ? -9.148 0.554 7.242 1 98.88 67 LEU B C 1
ATOM 1585 O O . LEU B 1 67 ? -9.609 1.68 7.449 1 98.88 67 LEU B O 1
ATOM 1589 N N . ARG B 1 68 ? -8.719 -0.243 8.211 1 98.88 68 ARG B N 1
ATOM 1590 C CA . ARG B 1 68 ? -8.711 0.258 9.586 1 98.88 68 ARG B CA 1
ATOM 1591 C C . ARG B 1 68 ? -7.754 1.438 9.734 1 98.88 68 ARG B C 1
ATOM 1593 O O . ARG B 1 68 ? -8.102 2.451 10.344 1 98.88 68 ARG B O 1
ATOM 1600 N N . ALA B 1 69 ? -6.543 1.304 9.141 1 98.88 69 ALA B N 1
ATOM 1601 C CA . ALA B 1 69 ? -5.574 2.395 9.203 1 98.88 69 ALA B CA 1
ATOM 1602 C C . ALA B 1 69 ? -6.086 3.629 8.469 1 98.88 69 ALA B C 1
ATOM 1604 O O . ALA B 1 69 ? -5.988 4.746 8.977 1 98.88 69 ALA B O 1
ATOM 1605 N N . ILE B 1 70 ? -6.684 3.443 7.285 1 98.94 70 ILE B N 1
ATOM 1606 C CA . ILE B 1 70 ? -7.199 4.543 6.477 1 98.94 70 ILE B CA 1
ATOM 1607 C C . ILE B 1 70 ? -8.32 5.258 7.23 1 98.94 70 ILE B C 1
ATOM 1609 O O . ILE B 1 70 ? -8.414 6.488 7.188 1 98.94 70 ILE B O 1
ATOM 1613 N N . SER B 1 71 ? -9.148 4.496 7.98 1 98.75 71 SER B N 1
ATOM 1614 C CA . SER B 1 71 ? -10.25 5.074 8.734 1 98.75 71 SER B CA 1
ATOM 1615 C C . SER B 1 71 ? -9.75 6.027 9.812 1 98.75 71 SER B C 1
ATOM 1617 O O . SER B 1 71 ? -10.414 7.016 10.133 1 98.75 71 SER B O 1
ATOM 1619 N N . VAL B 1 72 ? -8.594 5.742 10.359 1 98.5 72 VAL B N 1
ATOM 1620 C CA . VAL B 1 72 ? -7.992 6.605 11.367 1 98.5 72 VAL B CA 1
ATOM 1621 C C . VAL B 1 72 ? -7.672 7.969 10.758 1 98.5 72 VAL B C 1
ATOM 1623 O O . VAL B 1 72 ? -7.969 9.008 11.359 1 98.5 72 VAL B O 1
ATOM 1626 N N . VAL B 1 73 ? -7.094 7.977 9.562 1 98.44 73 VAL B N 1
ATOM 1627 C CA . VAL B 1 73 ? -6.758 9.219 8.867 1 98.44 73 VAL B CA 1
ATOM 1628 C C . VAL B 1 73 ? -8.039 9.977 8.523 1 98.44 73 VAL B C 1
ATOM 1630 O O . VAL B 1 73 ? -8.125 11.188 8.734 1 98.44 73 VAL B O 1
ATOM 1633 N N . LYS B 1 74 ? -9.039 9.281 8.047 1 98.31 74 LYS B N 1
ATOM 1634 C CA . LYS B 1 74 ? -10.273 9.906 7.582 1 98.31 74 LYS B CA 1
ATOM 1635 C C . LYS B 1 74 ? -11.047 10.516 8.75 1 98.31 74 LYS B C 1
ATOM 1637 O O . LYS B 1 74 ? -11.695 11.555 8.594 1 98.31 74 LYS B O 1
ATOM 1642 N N . LYS B 1 75 ? -11.047 9.875 9.859 1 97.12 75 LYS B N 1
ATOM 1643 C CA . LYS B 1 75 ? -11.711 10.406 11.047 1 97.12 75 LYS B CA 1
ATOM 1644 C C . LYS B 1 75 ? -11.086 11.734 11.477 1 97.12 75 LYS B C 1
ATOM 1646 O O . LYS B 1 75 ? -11.797 12.656 11.883 1 97.12 75 LYS B O 1
ATOM 1651 N N . LYS B 1 76 ? -9.773 11.773 11.344 1 94.94 76 LYS B N 1
ATOM 1652 C CA . LYS B 1 76 ? -9.07 13.016 11.648 1 94.94 76 LYS B CA 1
ATOM 1653 C C . LYS B 1 76 ? -9.508 14.141 10.719 1 94.94 76 LYS B C 1
ATOM 1655 O O . LYS B 1 76 ? -9.734 15.266 11.156 1 94.94 76 LYS B O 1
ATOM 1660 N N . ILE B 1 77 ? -9.672 13.891 9.484 1 93.94 77 ILE B N 1
ATOM 1661 C CA . ILE B 1 77 ? -10.055 14.867 8.477 1 93.94 77 ILE B CA 1
ATOM 1662 C C . ILE B 1 77 ? -11.461 15.391 8.766 1 93.94 77 ILE B C 1
ATOM 1664 O O . ILE B 1 77 ? -11.711 16.594 8.672 1 93.94 77 ILE B O 1
ATOM 1668 N N . SER B 1 78 ? -12.336 14.477 9.109 1 92.81 78 SER B N 1
ATOM 1669 C CA . SER B 1 78 ? -13.734 14.836 9.359 1 92.81 78 SER B CA 1
ATOM 1670 C C . SER B 1 78 ? -13.859 15.711 10.602 1 92.81 78 SER B C 1
ATOM 1672 O O . SER B 1 78 ? -14.727 16.594 10.664 1 92.81 78 SER B O 1
ATOM 1674 N N . LYS B 1 79 ? -13.07 15.523 11.602 1 88.62 79 LYS B N 1
ATOM 1675 C CA . LYS B 1 79 ? -13.109 16.312 12.82 1 88.62 79 LYS B CA 1
ATOM 1676 C C . LYS B 1 79 ? -12.664 17.75 12.57 1 88.62 79 LYS B C 1
ATOM 1678 O O . LYS B 1 79 ? -13.172 18.688 13.18 1 88.62 79 LYS B O 1
ATOM 1683 N N . ASN B 1 80 ? -11.742 17.906 11.719 1 82.81 80 ASN B N 1
ATOM 1684 C CA . ASN B 1 80 ? -11.258 19.25 11.383 1 82.81 80 ASN B CA 1
ATOM 1685 C C . ASN B 1 80 ? -12.289 20.031 10.57 1 82.81 80 ASN B C 1
ATOM 1687 O O . ASN B 1 80 ? -12.336 21.25 10.641 1 82.81 80 ASN B O 1
ATOM 1691 N N . SER B 1 81 ? -13.086 19.344 9.75 1 74.19 81 SER B N 1
ATOM 1692 C CA . SER B 1 81 ? -14.102 20.016 8.938 1 74.19 81 SER B CA 1
ATOM 1693 C C . SER B 1 81 ? -15.266 20.484 9.797 1 74.19 81 SER B C 1
ATOM 1695 O O . SER B 1 81 ? -15.898 21.5 9.492 1 74.19 81 SER B O 1
ATOM 1697 N N . VAL B 1 82 ? -15.617 19.766 10.82 1 67.31 82 VAL B N 1
ATOM 1698 C CA . VAL B 1 82 ? -16.734 20.141 11.688 1 67.31 82 VAL B CA 1
ATOM 1699 C C . VAL B 1 82 ? -16.344 21.328 12.562 1 67.31 82 VAL B C 1
ATOM 1701 O O . VAL B 1 82 ? -17.141 22.234 12.773 1 67.31 82 VAL B O 1
ATOM 1704 N N . THR B 1 83 ? -15.164 21.375 12.984 1 61.84 83 THR B N 1
ATOM 1705 C CA . THR B 1 83 ? -14.734 22.469 13.852 1 61.84 83 THR B CA 1
ATOM 1706 C C . THR B 1 83 ? -14.555 23.75 13.055 1 61.84 83 THR B C 1
ATOM 1708 O O . THR B 1 83 ? -14.664 24.844 13.602 1 61.84 83 THR B O 1
ATOM 1711 N N . LYS B 1 84 ? -14.266 23.594 11.797 1 59.75 84 LYS B N 1
ATOM 1712 C CA . LYS B 1 84 ? -14.102 24.812 11 1 59.75 84 LYS B CA 1
ATOM 1713 C C . LYS B 1 84 ? -15.445 25.469 10.695 1 59.75 84 LYS B C 1
ATOM 1715 O O . LYS B 1 84 ? -15.547 26.688 10.617 1 59.75 84 LYS B O 1
ATOM 1720 N N . GLY B 1 85 ? -16.5 24.656 10.492 1 53.16 85 GLY B N 1
ATOM 1721 C CA . GLY B 1 85 ? -17.812 25.219 10.242 1 53.16 85 GLY B CA 1
ATOM 1722 C C . GLY B 1 85 ? -18.391 25.953 11.445 1 53.16 85 GLY B C 1
ATOM 1723 O O . GLY B 1 85 ? -19.297 26.766 11.297 1 53.16 85 GLY B O 1
ATOM 1724 N N . GLU B 1 86 ? -18.094 25.516 12.523 1 54.84 86 GLU B N 1
ATOM 1725 C CA . GLU B 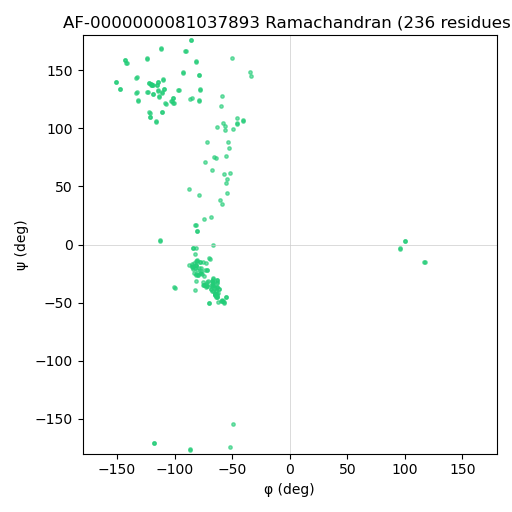1 86 ? -18.75 26.141 13.672 1 54.84 86 GLU B CA 1
ATOM 1726 C C . GLU B 1 86 ? -18.125 27.5 13.992 1 54.84 86 GLU B C 1
ATOM 1728 O O . GLU B 1 86 ? -18.734 28.297 14.703 1 54.84 86 GLU B O 1
ATOM 1733 N N . TYR B 1 87 ? -16.922 27.688 13.586 1 52.34 87 TYR B N 1
ATOM 1734 C CA . TYR B 1 87 ? -16.328 28.969 13.953 1 52.34 87 TYR B CA 1
ATOM 1735 C C . TYR B 1 87 ? -16.781 30.062 12.992 1 52.34 87 TYR B C 1
ATOM 1737 O O . TYR B 1 87 ? -16.562 31.25 13.258 1 52.34 87 TYR B O 1
ATOM 1745 N N . HIS B 1 88 ? -17.281 29.688 11.805 1 53.38 88 HIS B N 1
ATOM 1746 C CA . HIS B 1 88 ? -17.656 30.766 10.914 1 53.38 88 HIS B CA 1
ATOM 1747 C C . HIS B 1 88 ? -19 31.375 11.312 1 53.38 88 HIS B C 1
ATOM 1749 O O . HIS B 1 88 ? -19.344 32.469 10.898 1 53.38 88 HIS B O 1
ATOM 1755 N N . ASN B 1 89 ? -19.844 30.688 11.969 1 50.81 89 ASN B N 1
ATOM 1756 C CA . ASN B 1 89 ? -21.188 31.266 12.125 1 50.81 89 ASN B CA 1
ATOM 1757 C C . ASN B 1 89 ? -21.219 32.312 13.234 1 50.81 89 ASN B C 1
ATOM 1759 O O . ASN B 1 89 ? -22.203 33.031 13.375 1 50.81 89 ASN B O 1
ATOM 1763 N N . ASP B 1 90 ? -20.297 32.156 14.172 1 51.06 90 ASP B N 1
ATOM 1764 C CA . ASP B 1 90 ? -20.609 33 15.328 1 51.06 90 ASP B CA 1
ATOM 1765 C C . ASP B 1 90 ? -20.125 34.438 15.125 1 51.06 90 ASP B C 1
ATOM 1767 O O . ASP B 1 90 ? -20.422 35.312 15.93 1 51.06 90 ASP B O 1
ATOM 1771 N N . PHE B 1 91 ? -19.156 34.656 14.18 1 49.06 91 PHE B N 1
ATOM 1772 C CA . PHE B 1 91 ? -18.578 36 14.117 1 49.06 91 PHE B CA 1
ATOM 1773 C C . PHE B 1 91 ? -19.453 36.938 13.297 1 49.06 91 PHE B C 1
ATOM 1775 O O . PHE B 1 91 ? -19.312 38.156 13.375 1 49.06 91 PHE B O 1
ATOM 1782 N N . ASP B 1 92 ? -20.281 36.438 12.367 1 49.16 92 ASP B N 1
ATOM 1783 C CA . ASP B 1 92 ? -20.953 37.344 11.453 1 49.16 92 ASP B CA 1
ATOM 1784 C C . ASP B 1 92 ? -22.188 37.969 12.102 1 49.16 92 ASP B C 1
ATOM 1786 O O . ASP B 1 92 ? -22.859 38.812 11.508 1 49.16 92 ASP B O 1
ATOM 1790 N N . ARG B 1 93 ? -22.703 37.406 13.188 1 47.12 93 ARG B N 1
ATOM 1791 C CA . ARG B 1 93 ? -23.969 37.969 13.695 1 47.12 93 ARG B CA 1
ATOM 1792 C C . ARG B 1 93 ? -23.734 39.25 14.469 1 47.12 93 ARG B C 1
ATOM 1794 O O . ARG B 1 93 ? -24.656 40.031 14.68 1 47.12 93 ARG B O 1
ATOM 1801 N N . HIS B 1 94 ? -22.516 39.531 14.977 1 46.06 94 HIS B N 1
ATOM 1802 C CA . HIS B 1 94 ? -22.375 40.656 15.922 1 46.06 94 HIS B CA 1
ATOM 1803 C C . HIS B 1 94 ? -22.141 41.969 15.203 1 46.06 94 HIS B C 1
ATOM 1805 O O . HIS B 1 94 ? -22.141 43.031 15.828 1 46.06 94 HIS B O 1
ATOM 1811 N N . ARG B 1 95 ? -21.734 42.031 13.898 1 45.56 95 ARG B N 1
ATOM 1812 C CA . ARG B 1 95 ? -21.359 43.312 13.336 1 45.56 95 ARG B CA 1
ATOM 1813 C C . ARG B 1 95 ? -22.578 44.062 12.828 1 45.56 95 ARG B C 1
ATOM 1815 O O . ARG B 1 95 ? -22.469 45.219 12.414 1 45.56 95 ARG B O 1
ATOM 1822 N N . GLU B 1 96 ? -23.719 43.469 12.562 1 44.44 96 GLU B N 1
ATOM 1823 C CA . GLU B 1 96 ? -24.812 44.188 11.922 1 44.44 96 GLU B CA 1
ATOM 1824 C C . GLU B 1 96 ? -25.438 45.188 12.883 1 44.44 96 GLU B C 1
ATOM 1826 O O . GLU B 1 96 ? -26.281 46 12.477 1 44.44 96 GLU B O 1
ATOM 1831 N N . ARG B 1 97 ? -25.328 45.062 14.18 1 43.94 97 ARG B N 1
ATOM 1832 C CA . ARG B 1 97 ? -26.219 45.875 15.016 1 43.94 97 ARG B CA 1
ATOM 1833 C C . ARG B 1 97 ? -25.672 47.281 15.172 1 43.94 97 ARG B C 1
ATOM 1835 O O . ARG B 1 97 ? -26.312 48.156 15.789 1 43.94 97 ARG B O 1
ATOM 1842 N N . ARG B 1 98 ? -24.406 47.562 15.055 1 42 98 ARG B N 1
ATOM 1843 C CA . ARG B 1 98 ? -23.984 48.844 15.602 1 42 98 ARG B CA 1
ATOM 1844 C C . ARG B 1 98 ? -24.266 49.969 14.617 1 42 98 ARG B C 1
ATOM 1846 O O . ARG B 1 98 ? -23.875 51.125 14.852 1 42 98 ARG B O 1
ATOM 1853 N N . LYS B 1 99 ? -24.656 49.75 13.414 1 44.34 99 LYS B N 1
ATOM 1854 C CA . LYS B 1 99 ? -24.641 50.906 12.492 1 44.34 99 LYS B CA 1
ATOM 1855 C C . LYS B 1 99 ? -25.75 51.906 12.828 1 44.34 99 LYS B C 1
ATOM 1857 O O . LYS B 1 99 ? -25.875 52.938 12.172 1 44.34 99 LYS B O 1
ATOM 1862 N N . ASN B 1 100 ? -26.828 51.5 13.531 1 39.72 100 ASN B N 1
ATOM 1863 C CA . ASN B 1 100 ? -28 52.344 13.383 1 39.72 100 ASN B CA 1
ATOM 1864 C C . ASN B 1 100 ? -27.859 53.625 14.211 1 39.72 100 ASN B C 1
ATOM 1866 O O . ASN B 1 100 ? -28.797 54.438 14.297 1 39.72 100 ASN B O 1
ATOM 1870 N N . GLY B 1 101 ? -26.969 53.688 15.258 1 37.53 101 GLY B N 1
ATOM 1871 C CA . GLY B 1 101 ? -27.391 54.656 16.266 1 37.53 101 GLY B CA 1
ATOM 1872 C C . GLY B 1 101 ? -27.156 56.094 15.844 1 37.53 101 GLY B C 1
ATOM 1873 O O . GLY B 1 101 ? -27.422 57.031 16.609 1 37.53 101 GLY B O 1
ATOM 1874 N N . ASN B 1 102 ? -26.109 56.375 15.062 1 40.47 102 ASN B N 1
ATOM 1875 C CA . ASN B 1 102 ? -25.578 57.719 15.273 1 40.47 102 ASN B CA 1
ATOM 1876 C C . ASN B 1 102 ? -26.438 58.781 14.57 1 40.47 102 ASN B C 1
ATOM 1878 O O . ASN B 1 102 ? -26.156 59.156 13.43 1 40.47 102 ASN B O 1
ATOM 1882 N N . LEU B 1 103 ? -27.75 58.656 14.648 1 34.28 103 LEU B N 1
ATOM 1883 C CA . LEU B 1 103 ? -28.531 59.594 13.836 1 34.28 103 LEU B CA 1
ATOM 1884 C C . LEU B 1 103 ? -28.266 61.031 14.281 1 34.28 103 LEU B C 1
ATOM 1886 O O . LEU B 1 103 ? -28.422 61.969 13.492 1 34.28 103 LEU B O 1
ATOM 1890 N N . SER B 1 104 ? -28.328 61.406 15.578 1 36.5 104 SER B N 1
ATOM 1891 C CA . SER B 1 104 ? -29.188 62.531 15.891 1 36.5 104 SER B CA 1
ATOM 1892 C C . SER B 1 104 ? -28.469 63.875 15.617 1 36.5 104 SER B C 1
ATOM 1894 O O . SER B 1 104 ? -29.078 64.938 15.695 1 36.5 104 SER B O 1
ATOM 1896 N N . PHE B 1 105 ? -27.203 64 15.914 1 38 105 PHE B N 1
ATOM 1897 C CA . PHE B 1 105 ? -26.922 65.312 16.5 1 38 105 PHE B CA 1
ATOM 1898 C C . PHE B 1 105 ? -27.016 66.375 15.438 1 38 105 PHE B C 1
ATOM 1900 O O . PHE B 1 105 ? -26.219 66.438 14.492 1 38 105 PHE B O 1
ATOM 1907 N N . GLY B 1 106 ? -28.234 66.938 15.219 1 31.78 106 GLY B N 1
ATOM 1908 C CA . GLY B 1 106 ? -28.656 68.062 14.359 1 31.78 106 GLY B CA 1
ATOM 1909 C C . GLY B 1 106 ? -27.828 69.312 14.523 1 31.78 106 GLY B C 1
ATOM 1910 O O . GLY B 1 106 ? -27.078 69.438 15.492 1 31.78 106 GLY B O 1
ATOM 1911 N N . ARG B 1 107 ? -27.875 70.25 13.508 1 32.81 107 ARG B N 1
ATOM 1912 C CA . ARG B 1 107 ? -27.281 71.438 12.844 1 32.81 107 ARG B CA 1
ATOM 1913 C C . ARG B 1 107 ? -27.375 72.688 13.711 1 32.81 107 ARG B C 1
ATOM 1915 O O . ARG B 1 107 ? -28.453 73.25 13.914 1 32.81 107 ARG B O 1
ATOM 1922 N N . ASN B 1 108 ? -26.734 72.75 14.875 1 30.14 108 ASN B N 1
ATOM 1923 C CA . ASN B 1 108 ? -26.766 74 15.703 1 30.14 108 ASN B CA 1
ATOM 1924 C C . ASN B 1 108 ? -26.172 75.188 14.961 1 30.14 108 ASN B C 1
ATOM 1926 O O . ASN B 1 108 ? -25.047 75.562 15.227 1 30.14 108 ASN B O 1
ATOM 1930 N N . TYR B 1 109 ? -26.328 75.438 13.688 1 32.22 109 TYR B N 1
ATOM 1931 C CA . TYR B 1 109 ? -25.562 76.5 13.125 1 32.22 109 TYR B CA 1
ATOM 1932 C C . TYR B 1 109 ? -26 77.875 13.727 1 32.22 109 TYR B C 1
ATOM 1934 O O . TYR B 1 109 ? -27.156 78.25 13.586 1 32.22 109 TYR B O 1
ATOM 1942 N N . ARG B 1 110 ? -25.609 78.188 14.961 1 29.77 110 ARG B N 1
ATOM 1943 C CA . ARG B 1 110 ? -25.891 79.5 15.594 1 29.77 110 ARG B CA 1
ATOM 1944 C C . ARG B 1 110 ? -25.359 80.625 14.75 1 29.77 110 ARG B C 1
ATOM 1946 O O . ARG B 1 110 ? -24.172 80.688 14.422 1 29.77 110 ARG B O 1
ATOM 1953 N N . PHE B 1 111 ? -26.172 81.312 14 1 32.38 111 PHE B N 1
ATOM 1954 C CA . PHE B 1 111 ? -26.156 82.5 13.117 1 32.38 111 PHE B CA 1
ATOM 1955 C C . PHE B 1 111 ? -25.719 83.75 13.883 1 32.38 111 PHE B C 1
ATOM 1957 O O . PHE B 1 111 ? -26.562 84.5 14.398 1 32.38 111 PHE B O 1
ATOM 1964 N N . SER B 1 112 ? -24.828 83.75 14.836 1 29.7 112 SER B N 1
ATOM 1965 C CA . SER B 1 112 ? -24.719 85 15.531 1 29.7 112 SER B CA 1
ATOM 1966 C C . SER B 1 112 ? -24.328 86.125 14.578 1 29.7 112 SER B C 1
ATOM 1968 O O . SER B 1 112 ? -23.422 86 13.766 1 29.7 112 SER B O 1
ATOM 1970 N N . ASP B 1 113 ? -25.109 87.25 14.336 1 30.06 113 ASP B N 1
ATOM 1971 C CA . ASP B 1 113 ? -25.344 88.5 13.578 1 30.06 113 ASP B CA 1
ATOM 1972 C C . ASP B 1 113 ? -24.312 89.562 13.922 1 30.06 113 ASP B C 1
ATOM 1974 O O . ASP B 1 113 ? -24.484 90.312 14.883 1 30.06 113 ASP B O 1
ATOM 1978 N N . LYS B 1 114 ? -23.094 89.375 14.414 1 34.97 114 LYS B N 1
ATOM 1979 C CA . LYS B 1 114 ? -22.453 90.562 14.914 1 34.97 114 LYS B CA 1
ATOM 1980 C C . LYS B 1 114 ? -22.234 91.562 13.797 1 34.97 114 LYS B C 1
ATOM 1982 O O . LYS B 1 114 ? -21.609 91.25 12.781 1 34.97 114 LYS B O 1
ATOM 1987 N N . SER B 1 115 ? -23.094 92.625 13.688 1 33.16 115 SER B N 1
ATOM 1988 C CA . SER B 1 115 ? -23.188 93.812 12.883 1 33.16 115 SER B CA 1
ATOM 1989 C C . SER B 1 115 ? -21.938 94.688 13.008 1 33.16 115 SER B C 1
ATOM 1991 O O . SER B 1 115 ? -21.672 95.25 14.07 1 33.16 115 SER B O 1
ATOM 1993 N N . ARG B 1 116 ? -20.734 94.25 12.672 1 31.88 116 ARG B N 1
ATOM 1994 C CA . ARG B 1 116 ? -19.656 95.188 12.805 1 31.88 116 ARG B CA 1
ATOM 1995 C C . ARG B 1 116 ? -19.984 96.5 12.086 1 31.88 116 ARG B C 1
ATOM 1997 O O . ARG B 1 116 ? -20.828 96.5 11.188 1 31.88 116 ARG B O 1
ATOM 2004 N N . ASP B 1 117 ? -18.969 97.438 12.039 1 34.41 117 ASP B N 1
ATOM 2005 C CA . ASP B 1 117 ? -18.547 98.812 12.109 1 34.41 117 ASP B CA 1
ATOM 2006 C C . ASP B 1 117 ? -18.625 99.5 10.742 1 34.41 117 ASP B C 1
ATOM 2008 O O . ASP B 1 117 ? -17.922 100.5 10.484 1 34.41 117 ASP B O 1
ATOM 2012 N N . GLU B 1 118 ? -19.641 99.438 9.953 1 29.56 118 GLU B N 1
ATOM 2013 C CA . GLU B 1 118 ? -19.516 100.125 8.656 1 29.56 118 GLU B CA 1
ATOM 2014 C C . GLU B 1 118 ? -19.609 101.625 8.805 1 29.56 118 GLU B C 1
ATOM 2016 O O . GLU B 1 118 ? -19.625 102.375 7.805 1 29.56 118 GLU B O 1
ATOM 2021 N N . ASN B 1 119 ? -19.406 102.375 9.812 1 33.91 119 ASN B N 1
ATOM 2022 C CA . ASN B 1 119 ? -19.875 103.75 9.57 1 33.91 119 ASN B CA 1
ATOM 2023 C C . ASN B 1 119 ? -19.047 104.438 8.5 1 33.91 119 ASN B C 1
ATOM 2025 O O . ASN B 1 119 ? -19.344 105.562 8.117 1 33.91 119 ASN B O 1
ATOM 2029 N N . ASN B 1 120 ? -18 104.125 7.734 1 26.2 120 ASN B N 1
ATOM 2030 C CA . ASN B 1 120 ? -17.969 105.125 6.676 1 26.2 120 ASN B CA 1
ATOM 2031 C C . ASN B 1 120 ? -19.047 104.875 5.629 1 26.2 120 ASN B C 1
ATOM 2033 O O . ASN B 1 120 ? -19.297 103.688 5.262 1 26.2 120 ASN B O 1
#

Organism: NCBI:txid2518322

Solvent-accessible surface area (backbone atoms only — not comparable to full-atom values): 14563 Å² total; per-residue (Å²): 126,64,56,95,43,44,74,44,76,50,74,47,82,50,101,58,58,42,36,36,37,38,33,28,32,44,50,95,87,68,49,41,30,40,37,44,32,35,37,32,51,44,95,86,70,48,72,48,78,26,59,35,80,44,49,60,95,46,47,66,64,50,50,56,55,46,50,55,48,51,48,55,49,51,53,54,54,53,54,55,55,56,57,53,59,61,62,60,62,68,68,68,68,72,70,73,71,72,76,75,72,73,75,68,80,75,80,78,74,77,76,75,78,76,78,77,82,79,74,137,126,64,57,95,43,44,75,44,75,48,75,47,84,51,100,61,57,41,35,37,37,39,34,26,33,43,49,96,88,67,49,42,32,40,38,43,31,35,38,32,52,45,96,86,69,47,72,49,76,27,59,36,79,45,48,59,96,46,46,66,64,50,48,54,56,46,51,54,49,51,48,56,50,50,51,54,56,54,55,56,56,56,57,53,59,60,61,59,63,66,65,68,68,69,68,73,70,72,75,74,69,84,70,66,90,74,86,76,79,78,77,79,76,80,80,74,82,63,81,124

Secondary structure (DSSP, 8-state):
---TTEEEEEEEE-SSSEEEEEEEEE-TTS-EEEEEEEEEE-TTS-EEEEEEEEEGGGHHHHHHHHHHHHHHHHHHHHHHHHHHHHHHTTTSSSSSSGGGSGGG----------------/---TTEEEEEEEE-SSSEEEEEEEEE-TTS-EEEEEEEEEE-TTS-EEEEEEEEEGGGHHHHHHHHHHHHHHHHHHHHHHHHHHHHHHTTTSSSSSSGGG-TT--------------TT-

Nearest PDB structures (foldseek):
  3nm7-assembly2_D  TM=9.988E-01  e=5.426E-10  Borreliella burgdorferi
  3nm7-assembly1_A  TM=9.870E-01  e=2.046E-09  Borreliella burgdorferi
  3n8b-assembly1_A  TM=9.864E-01  e=3.367E-09  Borreliella burgdorferi
  3n8b-assembly1_B  TM=1.001E+00  e=7.719E-09  Borreliella burgdorferi
  4xrw-assembly1_A  TM=3.308E-01  e=2.603E+00  Amycolatopsis orientalis

Sequence (240 aa):
MGERGEVYSDKLFTNSDRTYFFNVKENRKGDYFLNIVESKRNVNGDFERHSVFVYEENIEEFESNLLRAISVVKKKISKNSVTKGEYHNDFDRHRERRKNGNLSFGRNYRFSDKSRDENNMGERGEVYSDKLFTNSDRTYFFNVKENRKGDYFLNIVESKRNVNGDFERHSVFVYEENIEEFESNLLRAISVVKKKISKNSVTKGEYHNDFDRHRERRKNGNLSFGRNYRFSDKSRDENN

pLDDT: mean 77.39, std 27.4, range [24.28, 98.94]

InterPro domains:
  IPR006628 Purine-rich element binding protein family [PF11680] (2-99)
  IPR006628 Purine-rich element binding protein family [SM00712] (6-74)